Protein AF-A0A4S4MN38-F1 (afdb_monomer)

Solvent-accessible surface area (backbone atoms only — not comparable to full-atom values): 21680 Å² total; per-residue (Å²): 134,83,82,70,74,83,59,83,63,55,52,30,62,75,68,75,47,59,69,64,59,58,50,51,52,49,51,52,52,49,52,52,52,51,50,52,51,52,55,52,48,49,57,48,50,53,54,51,50,56,62,44,36,77,74,68,61,90,63,86,53,64,62,60,50,51,54,50,49,53,53,48,51,54,53,49,52,55,52,48,53,56,52,48,53,50,48,49,58,47,39,54,68,57,73,64,37,76,71,96,63,95,67,88,81,69,52,83,79,52,74,77,63,74,82,84,66,58,72,66,58,56,53,51,50,52,50,48,53,52,50,51,51,52,50,50,52,52,51,53,52,49,52,52,52,49,55,50,51,52,52,53,50,52,52,53,49,52,53,53,49,54,52,48,52,55,52,52,68,74,57,58,90,50,60,65,58,62,67,45,44,62,61,53,49,50,53,50,49,53,56,59,71,68,47,76,83,75,81,70,76,81,75,72,84,76,68,98,81,64,62,64,49,80,78,37,74,68,32,36,50,51,50,51,49,52,50,51,52,47,49,56,59,48,58,75,76,56,90,64,63,63,63,53,50,49,53,53,49,51,58,54,62,77,62,39,71,65,56,57,45,52,56,48,51,54,50,49,53,56,49,49,62,56,49,63,71,77,55,90,81,75,83,89,86,82,89,87,87,81,88,82,88,80,91,80,90,80,88,80,82,85,88,82,84,82,91,85,88,83,84,84,90,85,87,82,85,85,80,90,80,86,83,83,87,77,85,84,80,88,86,85,90,80,87,82,86,84,85,90,133

Mean predicted aligned error: 21.72 Å

Organism: NCBI:txid2447956

Sequence (341 aa):
MSLGTPAPVLVPEFLGFVPQFLLDDIVNTANDEVRQAVDAMEGFLRRWVVTRSQKVGDWDSNQDVEQGLVAFQTLLYHHLDIAFDFLEAWSMRNIFSLGRNDLPIVAPHHRRLVLDHPPEDESNLLAEIEELRRKIHAQRKLQRLYSLAVRASAAQRAHSQSRLQKLSALRPPDLPALSALPAALTAMHDAVSALPPHDHPQIAPPDPGKRPWETSKTGYLNWARDQLVASAREGEVGASSAAVGALVAGAYDVASVLDVRKALESQTTTQQSRNQRDDDEMDDTELNVFHVGHAFVATLAPPTGPLNSGFAGILVILEISKVPIRRRQAVGAASAKEKIM

Structure (mmCIF, N/CA/C/O backbone):
data_AF-A0A4S4MN38-F1
#
_entry.id   AF-A0A4S4MN38-F1
#
loop_
_atom_site.group_PDB
_atom_site.id
_atom_site.type_symbol
_atom_site.label_atom_id
_atom_site.label_alt_id
_atom_site.label_comp_id
_atom_site.label_asym_id
_atom_site.label_entity_id
_atom_site.label_seq_id
_atom_site.pdbx_PDB_ins_code
_atom_site.Cartn_x
_atom_site.Cartn_y
_atom_site.Cartn_z
_atom_site.occupancy
_atom_site.B_iso_or_equiv
_atom_site.auth_seq_id
_atom_site.auth_comp_id
_atom_site.auth_asym_id
_atom_site.auth_atom_id
_atom_site.pdbx_PDB_model_num
ATOM 1 N N . MET A 1 1 ? -23.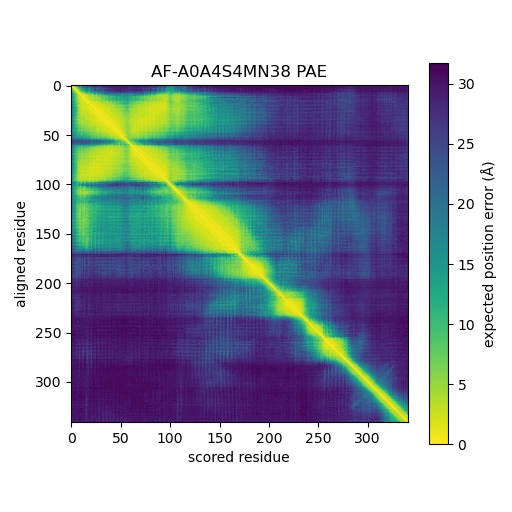004 -23.273 -28.380 1.00 37.47 1 MET A N 1
ATOM 2 C CA . MET A 1 1 ? -22.131 -22.681 -27.347 1.00 37.47 1 MET A CA 1
ATOM 3 C C . MET A 1 1 ? -21.019 -21.941 -28.068 1.00 37.47 1 MET A C 1
ATOM 5 O O . MET A 1 1 ? -20.069 -22.577 -28.502 1.00 37.47 1 MET A O 1
ATOM 9 N N . SER A 1 2 ? -21.191 -20.642 -2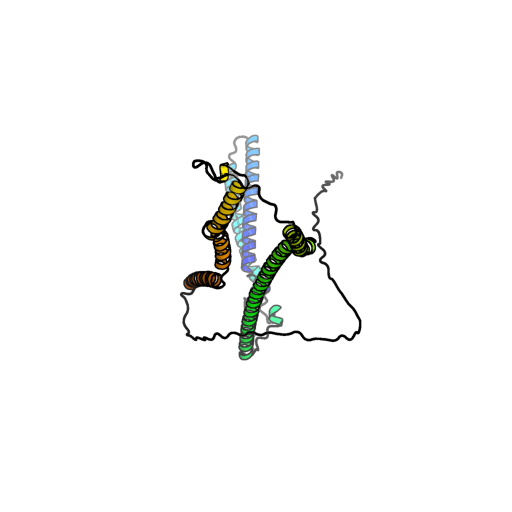8.332 1.00 33.16 2 SER A N 1
ATOM 10 C CA . SER A 1 2 ? -20.109 -19.839 -28.906 1.00 33.16 2 SER A CA 1
ATOM 11 C C . SER A 1 2 ? -19.084 -19.598 -27.805 1.00 33.16 2 SER A C 1
ATOM 13 O O . SER A 1 2 ? -19.380 -18.896 -26.838 1.00 33.16 2 SER A O 1
ATOM 15 N N . LEU A 1 3 ? -17.914 -20.219 -27.926 1.00 41.09 3 LEU A N 1
ATOM 16 C CA . LEU A 1 3 ? -16.748 -19.877 -27.123 1.00 41.09 3 LEU A CA 1
ATOM 17 C C . LEU A 1 3 ? -16.417 -18.418 -27.437 1.00 41.09 3 LEU A C 1
ATOM 19 O O . LEU A 1 3 ? -15.923 -18.092 -28.515 1.00 41.09 3 LEU A O 1
ATOM 23 N N . GLY A 1 4 ? -16.823 -17.532 -26.529 1.00 45.06 4 GLY A N 1
ATOM 24 C CA . GLY A 1 4 ? -16.453 -16.131 -26.577 1.00 45.06 4 GLY A CA 1
ATOM 25 C C . GLY A 1 4 ? -14.936 -16.045 -26.570 1.00 45.06 4 GLY A C 1
ATOM 26 O O . GLY A 1 4 ? -14.276 -16.713 -25.776 1.00 45.06 4 GLY A O 1
ATOM 27 N N . THR A 1 5 ? -14.393 -15.245 -27.481 1.00 46.28 5 THR A N 1
ATOM 28 C CA . THR A 1 5 ? -13.000 -14.795 -27.449 1.00 46.28 5 THR A CA 1
ATOM 29 C C . THR A 1 5 ? -12.581 -14.516 -26.002 1.00 46.28 5 THR A C 1
ATOM 31 O O . THR A 1 5 ? -13.302 -13.759 -25.342 1.00 46.28 5 THR A O 1
ATOM 34 N N . PRO A 1 6 ? -11.474 -15.093 -25.488 1.00 50.41 6 PRO A N 1
ATOM 35 C CA . PRO A 1 6 ? -11.034 -14.806 -24.129 1.00 50.41 6 PRO A CA 1
ATOM 36 C C . PRO A 1 6 ? -10.857 -13.296 -24.003 1.00 50.41 6 PRO A C 1
ATOM 38 O O . PRO A 1 6 ? -10.135 -12.672 -24.785 1.00 50.41 6 PRO A O 1
ATOM 41 N N . ALA A 1 7 ? -11.608 -12.698 -23.080 1.00 56.38 7 ALA A N 1
ATOM 42 C CA . ALA A 1 7 ? -11.608 -11.261 -22.904 1.00 56.38 7 ALA A CA 1
ATOM 43 C C . ALA A 1 7 ? -10.191 -10.805 -22.505 1.00 56.38 7 ALA A C 1
ATOM 45 O O . ALA A 1 7 ? -9.548 -11.479 -21.693 1.00 56.38 7 ALA A O 1
ATOM 46 N N . PRO A 1 8 ? -9.716 -9.641 -22.988 1.00 62.09 8 PRO A N 1
ATOM 47 C CA . PRO A 1 8 ? -8.425 -9.058 -22.592 1.00 62.09 8 PRO A CA 1
ATOM 48 C C . PRO A 1 8 ? -8.304 -8.795 -21.076 1.00 62.09 8 PRO A C 1
ATOM 50 O O . PRO A 1 8 ? -7.245 -8.413 -20.598 1.00 62.09 8 PRO A O 1
ATOM 53 N N . VAL A 1 9 ? -9.382 -9.022 -20.321 1.00 68.88 9 VAL A N 1
ATOM 54 C CA . VAL A 1 9 ? -9.509 -8.861 -18.870 1.00 68.88 9 VAL A CA 1
ATOM 55 C C . VAL A 1 9 ? -8.861 -10.008 -18.081 1.00 68.88 9 VAL A C 1
ATOM 57 O O . VAL A 1 9 ? -8.437 -9.792 -16.950 1.00 68.88 9 VAL A O 1
ATOM 60 N N . LEU A 1 10 ? -8.703 -11.202 -18.671 1.00 77.00 10 LEU A N 1
ATOM 61 C CA . LEU A 1 10 ? -8.099 -12.341 -17.962 1.00 77.00 10 LEU A CA 1
ATOM 62 C C . LEU A 1 10 ? -6.615 -12.107 -17.654 1.00 77.00 10 LEU A C 1
ATOM 64 O O . LEU A 1 10 ? -6.126 -12.503 -16.604 1.00 77.00 10 LEU A O 1
ATOM 68 N N . VAL A 1 11 ? -5.883 -11.456 -18.558 1.00 81.44 11 VAL A N 1
ATOM 69 C CA . VAL A 1 11 ? -4.437 -11.247 -18.397 1.00 81.44 11 VAL A CA 1
ATOM 70 C C . VAL A 1 11 ? -4.124 -10.329 -17.207 1.00 81.44 11 VAL A C 1
ATOM 72 O O . VAL A 1 11 ? -3.341 -10.746 -16.351 1.00 81.44 11 VAL A O 1
ATOM 75 N N . PRO A 1 12 ? -4.752 -9.141 -17.075 1.00 84.75 12 PRO A N 1
ATOM 76 C CA . PRO A 1 12 ? -4.594 -8.312 -15.883 1.00 84.75 12 PRO A CA 1
ATOM 77 C C . PRO A 1 12 ? -5.038 -9.003 -14.597 1.00 84.75 12 PRO A C 1
ATOM 79 O O . PRO A 1 12 ? -4.431 -8.807 -13.551 1.00 84.75 12 PRO A O 1
ATOM 82 N N . GLU A 1 13 ? -6.075 -9.832 -14.666 1.00 85.06 13 GLU A N 1
ATOM 83 C CA . GLU A 1 13 ? -6.561 -10.591 -13.519 1.00 85.06 13 GLU A CA 1
ATOM 84 C C . GLU A 1 13 ? -5.555 -11.658 -13.052 1.00 85.06 13 GLU A C 1
ATOM 86 O O . GLU A 1 13 ? -5.328 -11.810 -11.854 1.00 85.06 13 GLU A O 1
ATOM 91 N N . PHE A 1 14 ? -4.906 -12.364 -13.980 1.00 82.31 14 PHE A N 1
ATOM 92 C CA . PHE A 1 14 ? -3.853 -13.331 -13.660 1.00 82.31 14 PHE A CA 1
ATOM 93 C C . PHE A 1 14 ? -2.600 -12.679 -13.079 1.00 82.31 14 PHE A C 1
ATOM 95 O O . PHE A 1 14 ? -1.977 -13.232 -12.173 1.00 82.31 14 PHE A O 1
ATOM 102 N N . LEU A 1 15 ? -2.207 -11.535 -13.633 1.00 85.25 15 LEU A N 1
ATOM 103 C CA . LEU A 1 15 ? -0.995 -10.828 -13.232 1.00 85.25 15 LEU A CA 1
ATOM 104 C C . LEU A 1 15 ? -1.216 -9.956 -11.990 1.00 85.25 15 LEU A C 1
ATOM 106 O O . LEU A 1 15 ? -0.262 -9.651 -11.281 1.00 85.25 15 LEU A O 1
ATOM 110 N N . GLY A 1 16 ? -2.461 -9.566 -11.711 1.00 88.12 16 GLY A N 1
ATOM 111 C CA . GLY A 1 16 ? -2.808 -8.595 -10.672 1.00 88.12 16 GLY A CA 1
ATOM 112 C C . GLY A 1 16 ? -2.472 -7.145 -11.045 1.00 88.12 16 GLY A C 1
ATOM 113 O O . GLY A 1 16 ? -2.664 -6.248 -10.228 1.00 88.12 16 GLY A O 1
ATOM 114 N N . PHE A 1 17 ? -1.976 -6.904 -12.260 1.00 89.69 17 PHE A N 1
ATOM 115 C CA . PHE A 1 17 ? -1.658 -5.586 -12.805 1.00 89.69 17 PHE A CA 1
ATOM 116 C C . PHE A 1 17 ? -1.849 -5.578 -14.327 1.00 89.69 17 PHE A C 1
ATOM 118 O O . PHE A 1 17 ? -1.825 -6.623 -14.978 1.00 89.69 17 PHE A O 1
ATOM 125 N N . VAL A 1 18 ? -2.030 -4.392 -14.909 1.00 91.00 18 VAL A N 1
ATOM 126 C CA . VAL A 1 18 ? -2.132 -4.229 -16.366 1.00 91.00 18 VAL A CA 1
ATOM 127 C C . VAL A 1 18 ? -0.725 -4.309 -16.976 1.00 91.00 18 VAL A C 1
ATOM 129 O O . VAL A 1 18 ? 0.121 -3.504 -16.592 1.00 91.00 18 VAL A O 1
ATOM 132 N N . PRO A 1 19 ? -0.454 -5.222 -17.931 1.00 90.62 19 PRO A N 1
ATOM 133 C CA . PRO A 1 19 ? 0.885 -5.410 -18.502 1.00 90.62 19 PRO A CA 1
ATOM 134 C C . PRO A 1 19 ? 1.514 -4.152 -19.100 1.00 90.62 19 PRO A C 1
ATOM 136 O O . PRO A 1 19 ? 2.731 -4.007 -19.065 1.00 90.62 19 PRO A O 1
ATOM 139 N N . GLN A 1 20 ? 0.688 -3.241 -19.615 1.00 91.19 20 GLN A N 1
ATOM 140 C CA . GLN A 1 20 ? 1.143 -1.974 -20.177 1.00 91.19 20 GLN A CA 1
ATOM 141 C C . GLN A 1 20 ? 1.916 -1.136 -19.149 1.00 91.19 20 GLN A C 1
ATOM 143 O O . GLN A 1 20 ? 2.975 -0.628 -19.479 1.00 91.19 20 GLN A O 1
ATOM 148 N N . PHE A 1 21 ? 1.488 -1.108 -17.881 1.00 93.56 21 PHE A N 1
ATOM 149 C CA . PHE A 1 21 ? 2.213 -0.374 -16.837 1.00 93.56 21 PHE A CA 1
ATOM 150 C C . PHE A 1 21 ? 3.609 -0.937 -16.574 1.00 93.56 21 PHE A C 1
ATOM 152 O O . PHE A 1 21 ? 4.538 -0.181 -16.330 1.00 93.56 21 PHE A O 1
ATOM 159 N N . LEU A 1 22 ? 3.781 -2.260 -16.663 1.00 94.38 22 LEU A N 1
ATOM 160 C CA . LEU A 1 22 ? 5.108 -2.861 -16.536 1.00 94.38 22 LEU A CA 1
ATOM 161 C C . LEU A 1 22 ? 6.019 -2.437 -17.695 1.00 94.38 22 LEU A C 1
ATOM 163 O O . LEU A 1 22 ? 7.207 -2.216 -17.485 1.00 94.38 22 LEU A O 1
ATOM 167 N N . LEU A 1 23 ? 5.476 -2.356 -18.911 1.00 94.31 23 LEU A N 1
ATOM 168 C CA . LEU A 1 23 ? 6.231 -1.924 -20.086 1.00 94.31 23 LEU A CA 1
ATOM 169 C C . LEU A 1 23 ? 6.588 -0.439 -19.984 1.00 94.31 23 LEU A C 1
ATOM 171 O O . LEU A 1 23 ? 7.754 -0.103 -20.175 1.00 94.31 23 LEU A O 1
ATOM 175 N N . ASP A 1 24 ? 5.646 0.407 -19.569 1.00 95.25 24 ASP A N 1
ATOM 176 C CA . ASP A 1 24 ? 5.882 1.829 -19.304 1.00 95.25 24 ASP A CA 1
ATOM 177 C C . ASP A 1 24 ? 6.985 2.023 -18.250 1.00 95.25 24 ASP A C 1
ATOM 179 O O . ASP A 1 24 ? 7.921 2.796 -18.456 1.00 95.25 24 ASP A O 1
ATOM 183 N N . ASP A 1 25 ? 6.932 1.283 -17.138 1.00 96.31 25 ASP A N 1
ATOM 184 C CA . ASP A 1 25 ? 7.941 1.344 -16.075 1.00 96.31 25 ASP A CA 1
ATOM 185 C C . ASP A 1 25 ? 9.333 0.913 -16.569 1.00 96.31 25 ASP A C 1
ATOM 187 O O . ASP A 1 25 ? 10.344 1.520 -16.196 1.00 96.31 25 ASP A O 1
ATOM 191 N N . ILE A 1 26 ? 9.405 -0.108 -17.432 1.00 94.75 26 ILE A N 1
ATOM 192 C CA . ILE A 1 26 ? 10.661 -0.544 -18.061 1.00 94.75 26 ILE A CA 1
ATOM 193 C C . ILE A 1 26 ? 11.212 0.553 -18.975 1.00 94.75 26 ILE A C 1
ATOM 195 O O . ILE A 1 26 ? 12.406 0.846 -18.904 1.00 94.75 26 ILE A O 1
ATOM 199 N N . VAL A 1 27 ? 10.368 1.169 -19.805 1.00 93.75 27 VAL A N 1
ATOM 200 C CA . VAL A 1 27 ? 10.772 2.254 -20.713 1.00 93.75 27 VAL A CA 1
ATOM 201 C C . VAL A 1 27 ? 11.264 3.463 -19.923 1.00 93.75 27 VAL A C 1
ATOM 203 O O . VAL A 1 27 ? 12.330 4.000 -20.224 1.00 93.75 27 VAL A O 1
ATOM 206 N N . ASN A 1 28 ? 10.551 3.849 -18.866 1.00 94.44 28 ASN A N 1
ATOM 207 C CA . ASN A 1 28 ? 10.949 4.948 -17.990 1.00 94.44 28 ASN A CA 1
ATOM 208 C C . ASN A 1 28 ? 12.303 4.673 -17.326 1.00 94.44 28 ASN A C 1
ATOM 210 O O . ASN A 1 28 ? 13.217 5.488 -17.431 1.00 94.44 28 ASN A O 1
ATOM 214 N N . THR A 1 29 ? 12.468 3.486 -16.733 1.00 96.50 29 THR A N 1
ATOM 215 C CA . THR A 1 29 ? 13.731 3.091 -16.091 1.00 96.50 29 THR A CA 1
ATOM 216 C C . THR A 1 29 ? 14.882 3.071 -17.098 1.00 96.50 29 THR A C 1
ATOM 218 O O . THR A 1 29 ? 15.971 3.561 -16.813 1.00 96.50 29 THR A O 1
ATOM 221 N N . ALA A 1 30 ? 14.660 2.536 -18.299 1.00 94.12 30 ALA A N 1
ATOM 222 C CA . ALA A 1 30 ? 15.692 2.493 -19.326 1.00 94.12 30 ALA A CA 1
ATOM 223 C C . ALA A 1 30 ? 16.085 3.890 -19.825 1.00 94.12 30 ALA A C 1
ATOM 225 O O . ALA A 1 30 ? 17.269 4.145 -20.044 1.00 94.12 30 ALA A O 1
ATOM 226 N N . ASN A 1 31 ? 15.122 4.800 -19.979 1.00 92.75 31 ASN A N 1
ATOM 227 C CA . A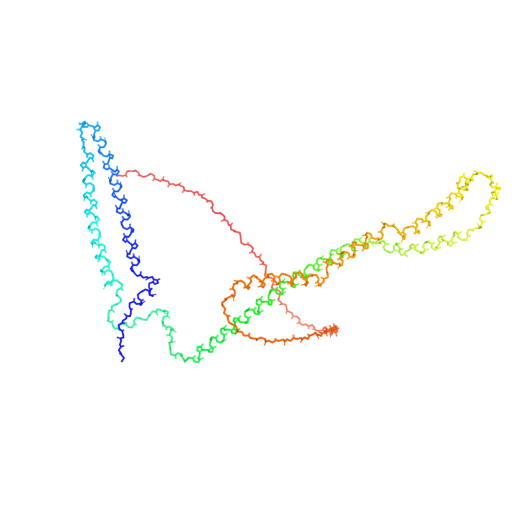SN A 1 31 ? 15.392 6.185 -20.359 1.00 92.75 31 ASN A CA 1
ATOM 228 C C . ASN A 1 31 ? 16.197 6.925 -19.285 1.00 92.75 31 ASN A C 1
ATOM 230 O O . ASN A 1 31 ? 17.134 7.655 -19.624 1.00 92.75 31 ASN A O 1
ATOM 234 N N . ASP A 1 32 ? 15.889 6.697 -18.008 1.00 95.75 32 ASP A N 1
ATOM 235 C CA . ASP A 1 32 ? 16.642 7.266 -16.888 1.00 95.75 32 ASP A CA 1
ATOM 236 C C . ASP A 1 32 ? 18.091 6.751 -16.860 1.00 95.75 32 ASP A C 1
ATOM 238 O O . ASP A 1 32 ? 19.033 7.543 -16.762 1.00 95.75 32 ASP A O 1
ATOM 242 N N . GLU A 1 33 ? 18.293 5.443 -17.037 1.00 95.94 33 GLU A N 1
ATOM 243 C CA . GLU A 1 33 ? 19.627 4.829 -17.095 1.00 95.94 33 GLU A CA 1
ATOM 244 C C . GLU A 1 33 ? 20.438 5.312 -18.306 1.00 95.94 33 GLU A C 1
ATOM 246 O O . GLU A 1 33 ? 21.630 5.609 -18.202 1.00 95.94 33 GLU A O 1
ATOM 251 N N . VAL A 1 34 ? 19.799 5.448 -19.471 1.00 94.38 34 VAL A N 1
ATOM 252 C CA . VAL A 1 34 ? 20.442 5.985 -20.678 1.00 94.38 34 VAL A CA 1
ATOM 253 C C . VAL A 1 34 ? 20.860 7.432 -20.464 1.00 94.38 34 VAL A C 1
ATOM 255 O O . VAL A 1 34 ? 21.985 7.800 -20.810 1.00 94.38 34 VAL A O 1
ATOM 258 N N . ARG A 1 35 ? 19.995 8.249 -19.857 1.00 93.62 35 ARG A N 1
ATOM 259 C CA . ARG A 1 35 ? 20.326 9.628 -19.505 1.00 93.62 35 ARG A CA 1
ATOM 260 C C . ARG A 1 35 ? 21.527 9.674 -18.564 1.00 93.62 35 ARG A C 1
ATOM 262 O O . ARG A 1 35 ? 22.484 10.391 -18.841 1.00 93.62 35 ARG A O 1
ATOM 269 N N . GLN A 1 36 ? 21.528 8.849 -17.519 1.00 96.25 36 GLN A N 1
ATOM 270 C CA . GLN A 1 36 ? 22.644 8.761 -16.581 1.00 96.25 36 GLN A CA 1
ATOM 271 C C . GLN A 1 36 ? 23.950 8.321 -17.264 1.00 96.25 36 GLN A C 1
ATOM 273 O O . GLN A 1 36 ? 25.022 8.847 -16.953 1.00 96.25 36 GLN A O 1
ATOM 278 N N . ALA A 1 37 ? 23.883 7.383 -18.211 1.00 95.19 37 ALA A N 1
ATOM 279 C CA . ALA A 1 37 ? 25.041 6.941 -18.981 1.00 95.19 37 ALA A CA 1
ATOM 280 C C . ALA A 1 37 ? 25.594 8.054 -19.888 1.00 95.19 37 ALA A C 1
ATOM 282 O O . ALA A 1 37 ? 26.814 8.230 -19.962 1.00 95.19 37 ALA A O 1
ATOM 283 N N . VAL A 1 38 ? 24.721 8.828 -20.544 1.00 94.44 38 VAL A N 1
ATOM 284 C CA . VAL A 1 38 ? 25.112 9.986 -21.366 1.00 94.44 38 VAL A CA 1
ATOM 285 C C . VAL A 1 38 ? 25.728 11.087 -20.497 1.00 94.44 38 VAL A C 1
ATOM 287 O O . VAL A 1 38 ? 26.797 11.585 -20.842 1.00 94.44 38 VAL A O 1
ATOM 290 N N . ASP A 1 39 ? 25.150 11.392 -19.334 1.00 94.25 39 ASP A N 1
ATOM 291 C CA . ASP A 1 39 ? 25.693 12.376 -18.385 1.00 94.25 39 ASP A CA 1
ATOM 292 C C . ASP A 1 39 ? 27.076 11.940 -17.849 1.00 94.25 39 ASP A C 1
ATOM 294 O O . ASP A 1 39 ? 28.018 12.733 -17.732 1.00 94.25 39 ASP A O 1
ATOM 298 N N . ALA A 1 40 ? 27.248 10.645 -17.558 1.00 95.62 40 ALA A N 1
ATOM 299 C CA . ALA A 1 40 ? 28.535 10.086 -17.148 1.00 95.62 40 ALA A CA 1
ATOM 300 C C . ALA A 1 40 ? 29.582 10.157 -18.275 1.00 95.62 40 ALA A C 1
ATOM 302 O O . ALA A 1 40 ? 30.752 10.476 -18.013 1.00 95.62 40 ALA A O 1
ATOM 303 N N . MET A 1 41 ? 29.165 9.891 -19.518 1.00 93.75 41 MET A N 1
ATOM 304 C CA . MET A 1 41 ? 29.993 10.029 -20.718 1.00 93.75 41 MET A CA 1
ATOM 305 C C . MET A 1 41 ? 30.412 11.486 -20.929 1.00 93.75 41 MET A C 1
ATOM 307 O O . MET A 1 41 ? 31.593 11.749 -21.150 1.00 93.75 41 MET A O 1
ATOM 311 N N . GLU A 1 42 ? 29.490 12.439 -20.780 1.00 93.75 42 GLU A N 1
ATOM 312 C CA . GLU A 1 42 ? 29.777 13.873 -20.836 1.00 93.75 42 GLU A CA 1
ATOM 313 C C . GLU A 1 42 ? 30.845 14.252 -19.807 1.00 93.75 42 GLU A C 1
ATOM 315 O O . GLU A 1 42 ? 31.877 14.838 -20.146 1.00 93.75 42 GLU A O 1
ATOM 320 N N . GLY A 1 43 ? 30.652 13.849 -18.548 1.00 92.50 43 GLY A N 1
ATOM 321 C CA . GLY A 1 43 ? 31.616 14.104 -17.483 1.00 92.50 43 GLY A CA 1
ATOM 322 C C . GLY A 1 43 ? 32.995 13.501 -17.774 1.00 92.50 43 GLY A C 1
ATOM 323 O O . GLY A 1 43 ? 34.021 14.109 -17.454 1.00 92.50 43 GLY A O 1
ATOM 324 N N . PHE A 1 44 ? 33.049 12.316 -18.389 1.00 93.56 44 PHE A N 1
ATOM 325 C CA . PHE A 1 44 ? 34.302 11.690 -18.814 1.00 93.56 44 PHE A CA 1
ATOM 326 C C . PHE A 1 44 ? 34.980 12.461 -19.953 1.00 93.56 44 PHE A C 1
ATOM 328 O O . PHE A 1 44 ? 36.168 12.778 -19.843 1.00 93.56 44 PHE A O 1
ATOM 335 N N . LEU A 1 45 ? 34.236 12.810 -21.004 1.00 90.62 45 LEU A N 1
ATOM 336 C CA . LEU A 1 45 ? 34.751 13.534 -22.164 1.00 90.62 45 LEU A CA 1
ATOM 337 C C . LEU A 1 45 ? 35.239 14.934 -21.783 1.00 90.62 45 LEU A C 1
ATOM 339 O O . LEU A 1 45 ? 36.340 15.314 -22.175 1.00 90.62 45 LEU A O 1
ATOM 343 N N . ARG A 1 46 ? 34.515 15.663 -20.925 1.00 88.56 46 ARG A N 1
ATOM 344 C CA . ARG A 1 46 ? 34.958 16.971 -20.409 1.00 88.56 46 ARG A CA 1
ATOM 345 C C . ARG A 1 46 ? 36.288 16.874 -19.662 1.00 88.56 46 ARG A C 1
ATOM 347 O O . ARG A 1 46 ? 37.208 17.647 -19.931 1.00 88.56 46 ARG A O 1
ATOM 354 N N . ARG A 1 47 ? 36.444 15.890 -18.764 1.00 89.69 47 ARG A N 1
ATOM 355 C CA . ARG A 1 47 ? 37.724 15.650 -18.062 1.00 89.69 47 ARG A CA 1
ATOM 356 C C . ARG A 1 47 ? 38.854 15.320 -19.038 1.00 89.69 47 ARG A C 1
ATOM 358 O O . ARG A 1 47 ? 39.986 15.777 -18.854 1.00 89.69 47 ARG A O 1
ATOM 365 N N . TRP A 1 48 ? 38.552 14.537 -20.070 1.00 87.75 48 TRP A N 1
ATOM 366 C CA . TRP A 1 48 ? 39.511 14.159 -21.102 1.00 87.75 48 TRP A CA 1
ATOM 367 C C . TRP A 1 48 ? 39.968 15.364 -21.939 1.00 87.75 48 TRP A C 1
ATOM 369 O O . TRP A 1 48 ? 41.175 15.553 -22.110 1.00 87.75 48 TRP A O 1
ATOM 379 N N . VAL A 1 49 ? 39.037 16.222 -22.375 1.00 87.25 49 VAL A N 1
ATOM 380 C CA . VAL A 1 49 ? 39.328 17.461 -23.118 1.00 87.25 49 VAL A CA 1
ATOM 381 C C . VAL A 1 49 ? 40.198 18.408 -22.289 1.00 87.25 49 VAL A C 1
ATOM 383 O O . VAL A 1 49 ? 41.236 18.846 -22.779 1.00 87.25 49 VAL A O 1
ATOM 386 N N . VAL A 1 50 ? 39.855 18.655 -21.016 1.00 84.88 50 VAL A N 1
ATOM 387 C CA . VAL A 1 50 ? 40.643 19.523 -20.111 1.00 84.88 50 VAL A CA 1
ATOM 388 C C . VAL A 1 50 ? 42.071 19.003 -19.918 1.00 84.88 50 VAL A C 1
ATOM 390 O O . VAL A 1 50 ? 43.035 19.764 -19.962 1.00 84.88 50 VAL A O 1
ATOM 393 N N . THR A 1 51 ? 42.236 17.691 -19.740 1.00 85.75 51 THR A N 1
ATOM 394 C CA . THR A 1 51 ? 43.568 17.077 -19.585 1.00 85.75 51 THR A CA 1
ATOM 395 C C . THR A 1 51 ? 44.416 17.232 -20.852 1.00 85.75 51 THR A C 1
ATOM 397 O O . THR A 1 51 ? 45.645 17.314 -20.788 1.00 85.75 51 THR A O 1
ATOM 400 N N . ARG A 1 52 ? 43.775 17.245 -22.025 1.00 81.56 52 ARG A N 1
ATOM 401 C CA . ARG A 1 52 ? 44.446 17.341 -23.322 1.00 81.56 52 ARG A CA 1
ATOM 402 C C . ARG A 1 52 ? 44.764 18.782 -23.711 1.00 81.56 52 ARG A C 1
ATOM 404 O O . ARG A 1 52 ? 45.860 19.022 -24.216 1.00 81.56 52 ARG A O 1
ATOM 411 N N . SER A 1 53 ? 43.876 19.732 -23.426 1.00 80.25 53 SER A N 1
ATOM 412 C CA . SER A 1 53 ? 44.112 21.159 -23.679 1.00 80.25 53 SER A CA 1
ATOM 413 C C . SER A 1 53 ? 45.306 21.689 -22.877 1.00 80.25 53 SER A C 1
ATOM 415 O O . SER A 1 53 ? 46.131 22.416 -23.426 1.00 80.25 53 SER A O 1
ATOM 417 N N . GLN A 1 54 ? 45.491 21.216 -21.637 1.00 78.00 54 GLN A N 1
ATOM 418 C CA . GLN A 1 54 ? 46.674 21.507 -20.812 1.00 78.00 54 GLN A CA 1
ATOM 419 C C . GLN A 1 54 ? 47.998 21.016 -21.423 1.00 78.00 54 GLN A C 1
ATOM 421 O O . GLN A 1 54 ? 49.051 21.571 -21.122 1.00 78.00 54 GLN A O 1
ATOM 426 N N . LYS A 1 55 ? 47.966 19.961 -22.249 1.00 79.31 55 LYS A N 1
ATOM 427 C CA . LYS A 1 55 ? 49.168 19.348 -22.838 1.00 79.31 55 LYS A CA 1
ATOM 428 C C . LYS A 1 55 ? 49.509 19.875 -24.227 1.00 79.31 55 LYS A C 1
ATOM 430 O O . LYS A 1 55 ? 50.679 19.848 -24.591 1.00 79.31 55 LYS A O 1
ATOM 435 N N . VAL A 1 56 ? 48.507 20.266 -25.015 1.00 71.38 56 VAL A N 1
ATOM 436 C CA . VAL A 1 56 ? 48.682 20.520 -26.456 1.00 71.38 56 VAL A CA 1
ATOM 437 C C . VAL A 1 56 ? 48.613 22.008 -26.815 1.00 71.38 56 VAL A C 1
ATOM 439 O O . VAL A 1 56 ? 49.181 22.376 -27.833 1.00 71.38 56 VAL A O 1
ATOM 442 N N . GLY A 1 57 ? 48.060 22.870 -25.953 1.00 60.22 57 GLY A N 1
ATOM 443 C CA . GLY A 1 57 ? 47.983 24.313 -26.199 1.00 60.22 57 GLY A CA 1
ATOM 444 C C . GLY A 1 57 ? 46.976 24.666 -27.299 1.00 60.22 57 GLY A C 1
ATOM 445 O O . GLY A 1 57 ? 47.128 24.261 -28.443 1.00 60.22 57 GLY A O 1
ATOM 446 N N . ASP A 1 58 ? 45.948 25.426 -26.920 1.00 59.81 58 ASP A N 1
ATOM 447 C CA . ASP A 1 58 ? 44.973 26.077 -27.809 1.00 59.81 58 ASP A CA 1
ATOM 448 C C . ASP A 1 58 ? 44.227 25.154 -28.797 1.00 59.81 58 ASP A C 1
ATOM 450 O O . ASP A 1 58 ? 44.319 25.280 -30.015 1.00 59.81 58 ASP A O 1
ATOM 454 N N . TRP A 1 59 ? 43.460 24.199 -28.258 1.00 64.69 59 TRP A N 1
ATOM 455 C CA . TRP A 1 59 ? 42.466 23.455 -29.036 1.00 64.69 59 TRP A CA 1
ATOM 456 C C . TRP A 1 59 ? 41.071 23.708 -28.460 1.00 64.69 59 TRP A C 1
ATOM 458 O O . TRP A 1 59 ? 40.763 23.232 -27.364 1.00 64.69 59 TRP A O 1
ATOM 468 N N . ASP A 1 60 ? 40.227 24.432 -29.200 1.00 67.50 60 ASP A N 1
ATOM 469 C CA . ASP A 1 60 ? 38.818 24.683 -28.859 1.00 67.50 60 ASP A CA 1
ATOM 470 C C . ASP A 1 60 ? 37.931 23.471 -29.204 1.00 67.50 60 ASP A C 1
ATOM 472 O O . ASP A 1 60 ? 37.015 23.515 -30.016 1.00 67.50 60 ASP A O 1
ATOM 476 N N . SER A 1 61 ? 38.270 22.317 -28.625 1.00 74.44 61 SER A N 1
ATOM 477 C CA . SER A 1 61 ? 37.602 21.035 -28.894 1.00 74.44 61 SER A CA 1
ATOM 478 C C . SER A 1 61 ? 36.327 20.825 -28.086 1.00 74.44 61 SER A C 1
ATOM 480 O O . SER A 1 61 ? 35.630 19.828 -28.263 1.00 74.44 61 SER A O 1
ATOM 482 N N . ASN A 1 62 ? 36.035 21.724 -27.146 1.00 82.00 62 ASN A N 1
ATOM 483 C CA . ASN A 1 62 ? 34.900 21.549 -26.251 1.00 82.00 62 ASN A CA 1
ATOM 484 C C . ASN A 1 62 ? 33.578 21.672 -27.023 1.00 82.00 62 ASN A C 1
ATOM 486 O O . ASN A 1 62 ? 32.671 20.876 -26.798 1.00 82.00 62 ASN A O 1
ATOM 490 N N . GLN A 1 63 ? 33.510 22.590 -27.993 1.00 84.81 63 GLN A N 1
ATOM 491 C CA . GLN A 1 63 ? 32.336 22.767 -28.846 1.00 84.81 63 GLN A CA 1
ATOM 492 C C . GLN A 1 63 ? 32.083 21.549 -29.751 1.00 84.81 63 GLN A C 1
ATOM 494 O O . GLN A 1 63 ? 30.947 21.089 -29.849 1.00 84.81 63 GLN A O 1
ATOM 499 N N . ASP A 1 64 ? 33.132 20.979 -30.352 1.00 86.88 64 ASP A N 1
ATOM 500 C CA . ASP A 1 64 ? 33.016 19.780 -31.195 1.00 86.88 64 ASP A CA 1
ATOM 501 C C . ASP A 1 64 ? 32.538 18.561 -30.392 1.00 86.88 64 ASP A C 1
ATOM 503 O O . ASP A 1 64 ? 31.732 17.759 -30.871 1.00 86.88 64 ASP A O 1
ATOM 507 N N . VAL A 1 65 ? 33.017 18.422 -29.149 1.00 88.50 65 VAL A N 1
ATOM 508 C CA . VAL A 1 65 ? 32.603 17.345 -28.240 1.00 88.50 65 VAL A CA 1
ATOM 509 C C . VAL A 1 65 ? 31.154 17.521 -27.799 1.00 88.50 65 VAL A C 1
ATOM 511 O O . VAL A 1 65 ? 30.411 16.543 -27.797 1.00 88.50 65 VAL A O 1
ATOM 514 N N . GLU A 1 66 ? 30.727 18.741 -27.473 1.00 89.44 66 GLU A N 1
ATOM 515 C CA . GLU A 1 66 ? 29.328 19.031 -27.139 1.00 89.44 66 GLU A CA 1
ATOM 516 C C . GLU A 1 66 ? 28.403 18.764 -28.333 1.00 89.44 66 GLU A C 1
ATOM 518 O O . GLU A 1 66 ? 27.387 18.086 -28.184 1.00 89.44 66 GLU A O 1
ATOM 523 N N . GLN A 1 67 ? 28.781 19.199 -29.539 1.00 91.31 67 GLN A N 1
ATOM 524 C CA . GLN A 1 67 ? 28.005 18.939 -30.752 1.00 91.31 67 GLN A CA 1
ATOM 525 C C . GLN A 1 67 ? 27.922 17.438 -31.070 1.00 91.31 67 GLN A C 1
ATOM 527 O O . GLN A 1 67 ? 26.845 16.930 -31.393 1.00 91.31 67 GLN A O 1
ATOM 532 N N . GLY A 1 68 ? 29.040 16.716 -30.952 1.00 92.19 68 GLY A N 1
ATOM 533 C CA . GLY A 1 68 ? 29.085 15.268 -31.141 1.00 92.19 68 GLY A CA 1
ATOM 534 C C . GLY A 1 68 ? 28.248 14.515 -30.107 1.00 92.19 68 GLY A C 1
ATOM 535 O O . GLY A 1 68 ? 27.542 13.570 -30.460 1.00 92.19 68 GLY A O 1
ATOM 536 N N . LEU A 1 69 ? 28.269 14.960 -28.848 1.00 93.69 69 LEU A N 1
ATOM 537 C CA . LEU A 1 69 ? 27.472 14.382 -27.769 1.00 93.69 69 LEU A CA 1
ATOM 538 C C . LEU A 1 69 ? 25.972 14.593 -28.000 1.00 93.69 69 LEU A C 1
ATOM 540 O O . LEU A 1 69 ? 25.206 13.644 -27.863 1.00 93.69 69 LEU A O 1
ATOM 544 N N . VAL A 1 70 ? 25.555 15.793 -28.409 1.00 93.88 70 VAL A N 1
ATOM 545 C CA . VAL A 1 70 ? 24.146 16.086 -28.728 1.00 93.88 70 VAL A CA 1
ATOM 546 C C . VAL A 1 70 ? 23.666 15.253 -29.922 1.00 93.88 70 VAL A C 1
ATOM 548 O O . VAL A 1 70 ? 22.563 14.699 -29.892 1.00 93.88 70 VAL A O 1
ATOM 551 N N . ALA A 1 71 ? 24.496 15.106 -30.960 1.00 95.62 71 ALA A N 1
ATOM 552 C CA . ALA A 1 71 ? 24.183 14.251 -32.105 1.00 95.62 71 ALA A CA 1
ATOM 553 C C . ALA A 1 71 ? 24.057 12.772 -31.694 1.00 95.62 71 ALA A C 1
ATOM 555 O O . ALA A 1 71 ? 23.100 12.103 -32.087 1.00 95.62 71 ALA A O 1
ATOM 556 N N . PHE A 1 72 ? 24.981 12.278 -30.863 1.00 94.94 72 PHE A N 1
ATOM 557 C CA . PHE A 1 72 ? 24.937 10.921 -30.317 1.00 94.94 72 PHE A CA 1
ATOM 558 C C . PHE A 1 72 ? 23.692 10.690 -29.457 1.00 94.94 72 PHE A C 1
ATOM 560 O O . PHE A 1 72 ? 23.004 9.692 -29.641 1.00 94.94 72 PHE A O 1
ATOM 567 N N . GLN A 1 73 ? 23.373 11.623 -28.563 1.00 94.69 73 GLN A N 1
ATOM 568 C CA . GLN A 1 73 ? 22.204 11.556 -27.695 1.00 94.69 73 GLN A CA 1
ATOM 569 C C . GLN A 1 73 ? 20.907 11.493 -28.510 1.00 94.69 73 GLN A C 1
ATOM 571 O O . GLN A 1 73 ? 20.054 10.650 -28.246 1.00 94.69 73 GLN A O 1
ATOM 576 N N . THR A 1 74 ? 20.780 12.334 -29.539 1.00 94.94 74 THR A N 1
ATOM 577 C CA . THR A 1 74 ? 19.607 12.339 -30.428 1.00 94.94 74 THR A CA 1
ATOM 578 C C . THR A 1 74 ? 19.465 11.010 -31.169 1.00 94.94 74 THR A C 1
ATOM 580 O O . THR A 1 74 ? 18.375 10.442 -31.222 1.00 94.94 74 THR A O 1
ATOM 583 N N . LEU A 1 75 ? 20.570 10.487 -31.711 1.00 96.44 75 LEU A N 1
ATOM 584 C CA . LEU A 1 75 ? 20.589 9.200 -32.407 1.00 96.44 75 LEU A CA 1
ATOM 585 C C . LEU A 1 75 ? 20.224 8.043 -31.467 1.00 96.44 75 LEU A C 1
ATOM 587 O O . LEU A 1 75 ? 19.452 7.160 -31.836 1.00 96.44 75 LEU A O 1
ATOM 591 N N . LEU A 1 76 ? 20.775 8.056 -30.253 1.00 95.00 76 LEU A N 1
ATOM 592 C CA . LEU A 1 76 ? 20.538 7.033 -29.246 1.00 95.00 76 LEU A CA 1
ATOM 593 C C . LEU A 1 76 ? 19.072 7.022 -28.810 1.00 95.00 76 LEU A C 1
ATOM 595 O O . LEU A 1 76 ? 18.454 5.961 -28.841 1.00 95.00 76 LEU A O 1
ATOM 599 N N . TYR A 1 77 ? 18.497 8.182 -28.477 1.00 92.81 77 TYR A N 1
ATOM 600 C CA . TYR A 1 77 ? 17.084 8.267 -28.104 1.00 92.81 77 TYR A CA 1
ATOM 601 C C . TYR A 1 77 ? 16.163 7.818 -29.235 1.00 92.81 77 TYR A C 1
ATOM 603 O O . TYR A 1 77 ? 15.229 7.069 -28.980 1.00 92.81 77 TYR A O 1
ATOM 611 N N . HIS A 1 78 ? 16.457 8.188 -30.483 1.00 95.06 78 HIS A N 1
ATOM 612 C CA . HIS A 1 78 ? 15.655 7.746 -31.622 1.00 95.06 78 HIS A CA 1
ATOM 613 C C . HIS A 1 78 ? 15.650 6.218 -31.786 1.00 95.06 78 HIS A C 1
ATOM 615 O O . HIS A 1 78 ? 14.606 5.620 -32.039 1.00 95.06 78 HIS A O 1
ATOM 621 N N . HIS A 1 79 ? 16.806 5.565 -31.633 1.00 95.19 79 HIS A N 1
ATOM 622 C CA . HIS A 1 79 ? 16.880 4.108 -31.737 1.00 95.19 79 HIS A CA 1
ATOM 623 C C . HIS A 1 79 ? 16.269 3.385 -30.539 1.00 95.19 79 HIS A C 1
ATOM 625 O O . HIS A 1 79 ? 15.700 2.310 -30.719 1.00 95.19 79 HIS A O 1
ATOM 631 N N . LEU A 1 80 ? 16.394 3.951 -29.339 1.00 94.81 80 LEU A N 1
ATOM 632 C CA . LEU A 1 80 ? 15.780 3.393 -28.139 1.00 94.81 80 LEU A CA 1
ATOM 633 C C . LEU A 1 80 ? 14.258 3.450 -28.210 1.00 94.81 80 LEU A C 1
ATOM 635 O O . LEU A 1 80 ? 13.630 2.439 -27.931 1.00 94.81 80 LEU A O 1
ATOM 639 N N . ASP A 1 81 ? 13.693 4.573 -28.648 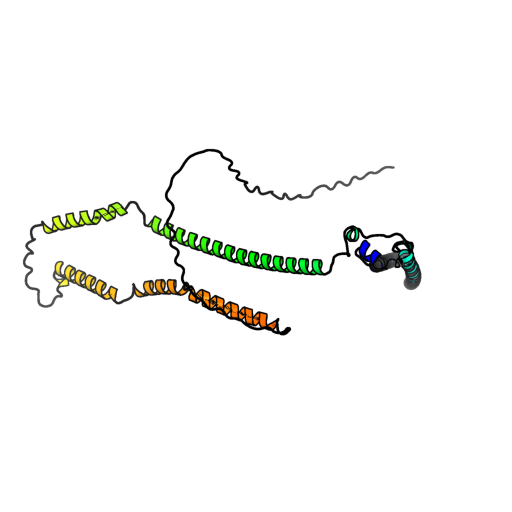1.00 94.06 81 ASP A N 1
ATOM 640 C CA . ASP A 1 81 ? 12.250 4.755 -28.844 1.00 94.06 81 ASP A CA 1
ATOM 641 C C . ASP A 1 81 ? 11.680 3.663 -29.764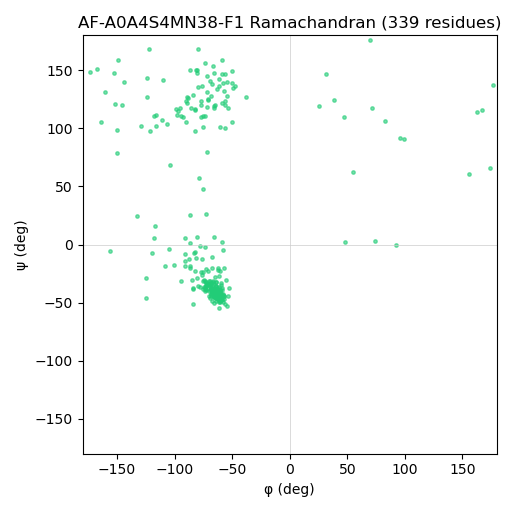 1.00 94.06 81 ASP A C 1
ATOM 643 O O . ASP A 1 81 ? 10.839 2.865 -29.361 1.00 94.06 81 ASP A O 1
ATOM 647 N N . ILE A 1 82 ? 12.287 3.488 -30.945 1.00 95.81 82 ILE A N 1
ATOM 648 C CA . ILE A 1 82 ? 11.894 2.441 -31.900 1.00 95.81 82 ILE A CA 1
ATOM 649 C C . ILE A 1 82 ? 12.044 1.033 -31.302 1.00 95.81 82 ILE A C 1
ATOM 651 O O . ILE A 1 82 ? 11.203 0.157 -31.520 1.00 95.81 82 ILE A O 1
ATOM 655 N N . ALA A 1 83 ? 13.143 0.767 -30.592 1.00 95.50 83 ALA A N 1
ATOM 656 C CA . ALA A 1 83 ? 13.381 -0.548 -30.004 1.00 95.50 83 ALA A CA 1
ATOM 657 C C . ALA A 1 83 ? 12.365 -0.869 -28.899 1.00 95.50 83 ALA A C 1
ATOM 659 O O . ALA A 1 83 ? 11.911 -2.014 -28.806 1.00 95.50 83 ALA A O 1
ATOM 660 N N . PHE A 1 84 ? 11.995 0.125 -28.092 1.00 95.62 84 PHE A N 1
ATOM 661 C CA . PHE A 1 84 ? 11.003 -0.024 -27.039 1.00 95.62 84 PHE A CA 1
ATOM 662 C C . PHE A 1 84 ? 9.578 -0.128 -27.586 1.00 95.62 84 PHE A C 1
ATOM 664 O O . PHE A 1 84 ? 8.855 -1.002 -27.115 1.00 95.62 84 PHE A O 1
ATOM 671 N N . ASP A 1 85 ? 9.224 0.591 -28.653 1.00 94.88 85 ASP A N 1
ATOM 672 C CA . ASP A 1 85 ? 7.959 0.391 -29.377 1.00 94.88 85 ASP A CA 1
ATOM 673 C C . ASP A 1 85 ? 7.824 -1.056 -29.880 1.00 94.88 85 ASP A C 1
ATOM 675 O O . ASP A 1 85 ? 6.779 -1.705 -29.747 1.00 94.88 85 ASP A O 1
ATOM 679 N N . PHE A 1 86 ? 8.905 -1.614 -30.444 1.00 95.56 86 PHE A N 1
ATOM 680 C CA . PHE A 1 86 ? 8.914 -3.009 -30.882 1.00 95.56 86 PHE A CA 1
ATOM 681 C C . PHE A 1 86 ? 8.819 -3.986 -29.714 1.00 95.56 86 PHE A C 1
ATOM 683 O O . PHE A 1 86 ? 8.136 -5.005 -29.839 1.00 95.56 86 PHE A O 1
ATOM 690 N N . LEU A 1 87 ? 9.484 -3.700 -28.593 1.00 94.56 87 LEU A N 1
ATOM 691 C CA . LEU A 1 87 ? 9.383 -4.507 -27.382 1.00 94.56 87 LEU A CA 1
ATOM 692 C C . LEU A 1 87 ? 7.952 -4.496 -26.831 1.00 94.56 87 LEU A C 1
ATOM 694 O O . LEU A 1 87 ? 7.425 -5.559 -26.493 1.00 94.56 87 LEU A O 1
ATOM 698 N N . GLU A 1 88 ? 7.312 -3.331 -26.771 1.00 93.38 88 GLU A N 1
ATOM 699 C CA . GLU A 1 88 ? 5.940 -3.170 -26.297 1.00 93.38 88 GLU A CA 1
ATOM 700 C C . GLU A 1 88 ? 4.977 -3.965 -27.187 1.00 93.38 88 GLU A C 1
ATOM 702 O O . GLU A 1 88 ? 4.279 -4.873 -26.724 1.00 93.38 88 GLU A O 1
ATOM 707 N N . ALA A 1 89 ? 5.023 -3.726 -28.499 1.00 93.50 89 ALA A N 1
ATOM 708 C CA . ALA A 1 89 ? 4.164 -4.416 -29.453 1.00 93.50 89 ALA A CA 1
ATOM 709 C C . ALA A 1 89 ? 4.401 -5.937 -29.462 1.00 93.50 89 ALA A C 1
ATOM 711 O O . ALA A 1 89 ? 3.454 -6.728 -29.549 1.00 93.50 89 ALA A O 1
ATOM 712 N N . TRP A 1 90 ? 5.660 -6.376 -29.369 1.00 94.69 90 TRP A N 1
ATOM 713 C CA . TRP A 1 90 ? 6.005 -7.795 -29.365 1.00 94.69 90 TRP A CA 1
ATOM 714 C C . TRP A 1 90 ? 5.574 -8.489 -28.072 1.00 94.69 90 TRP A C 1
ATOM 716 O O . TRP A 1 90 ? 5.003 -9.582 -28.130 1.00 94.69 90 TRP A O 1
ATOM 726 N N . SER A 1 91 ? 5.803 -7.869 -26.916 1.00 93.12 91 SER A N 1
ATOM 727 C CA . SER A 1 91 ? 5.439 -8.439 -25.616 1.00 93.12 91 SER A CA 1
ATOM 728 C C . SER A 1 91 ? 3.922 -8.554 -25.458 1.00 93.12 91 SER A C 1
ATOM 730 O O . SER A 1 91 ? 3.437 -9.619 -25.070 1.00 93.12 91 SER A O 1
ATOM 732 N N . MET A 1 92 ? 3.157 -7.543 -25.879 1.00 89.12 92 MET A N 1
ATOM 733 C CA . MET A 1 92 ? 1.690 -7.582 -25.874 1.00 89.12 92 MET A CA 1
ATOM 734 C C . MET A 1 92 ? 1.121 -8.657 -26.808 1.00 89.12 92 MET A C 1
ATOM 736 O O . MET A 1 92 ? 0.089 -9.263 -26.515 1.00 89.12 92 MET A O 1
ATOM 740 N N . ARG A 1 93 ? 1.806 -8.935 -27.923 1.00 88.19 93 ARG A N 1
ATOM 741 C CA . ARG A 1 93 ? 1.371 -9.919 -28.924 1.00 88.19 93 ARG A CA 1
ATOM 742 C C . ARG A 1 93 ? 1.806 -11.360 -28.643 1.00 88.19 93 ARG A C 1
ATOM 744 O O . ARG A 1 93 ? 1.221 -12.256 -29.248 1.00 88.19 93 ARG A O 1
ATOM 751 N N . ASN A 1 94 ? 2.830 -11.585 -27.816 1.00 88.00 94 ASN A N 1
ATOM 752 C CA . ASN A 1 94 ? 3.405 -12.922 -27.604 1.00 88.00 94 ASN A CA 1
ATOM 753 C C . ASN A 1 94 ? 3.429 -13.354 -26.135 1.00 88.00 94 ASN A C 1
ATOM 755 O O . ASN A 1 94 ? 3.074 -14.489 -25.833 1.00 88.00 94 ASN A O 1
ATOM 759 N N . ILE A 1 95 ? 3.869 -12.478 -25.227 1.00 88.44 95 ILE A N 1
ATOM 760 C CA . ILE A 1 95 ? 4.025 -12.808 -23.802 1.00 88.44 95 ILE A CA 1
ATOM 761 C C . ILE A 1 95 ? 2.691 -12.636 -23.083 1.00 88.44 95 ILE A C 1
ATOM 763 O O . ILE A 1 95 ? 2.222 -13.542 -22.399 1.00 88.44 95 ILE A O 1
ATOM 767 N N . PHE A 1 96 ? 2.067 -11.473 -23.264 1.00 86.69 96 PHE A N 1
ATOM 768 C CA . PHE A 1 96 ? 0.816 -11.113 -22.600 1.00 86.69 96 PHE A CA 1
ATOM 769 C C . PHE A 1 96 ? -0.422 -11.494 -23.412 1.00 86.69 96 PHE A C 1
ATOM 771 O O . PHE A 1 96 ? -1.546 -11.204 -23.013 1.00 86.69 96 PHE A O 1
ATOM 778 N N . SER A 1 97 ? -0.245 -12.184 -24.536 1.00 80.81 97 SER A N 1
ATOM 779 C CA . SER A 1 97 ? -1.343 -12.776 -25.283 1.00 80.81 97 SER A CA 1
ATOM 780 C C . SER A 1 97 ? -1.594 -14.197 -24.785 1.00 80.81 97 SER A C 1
ATOM 782 O O . SER A 1 97 ? -0.867 -15.131 -25.133 1.00 80.81 97 SER A O 1
ATOM 784 N N . LEU A 1 98 ? -2.662 -14.400 -24.017 1.00 73.88 98 LEU A N 1
ATOM 785 C CA . LEU A 1 98 ? -3.225 -15.743 -23.895 1.00 73.88 98 LEU A CA 1
ATOM 786 C C . LEU A 1 98 ? -3.755 -16.116 -25.283 1.00 73.88 98 LEU A C 1
ATOM 788 O O . LEU A 1 98 ? -4.544 -15.369 -25.865 1.00 73.88 98 LEU A O 1
ATOM 792 N N . GLY A 1 99 ? -3.228 -17.199 -25.859 1.00 65.19 99 GLY A N 1
ATOM 793 C CA . GLY A 1 99 ? -3.488 -17.572 -27.248 1.00 65.19 99 GLY A CA 1
ATOM 794 C C . GLY A 1 99 ? -4.979 -17.515 -27.585 1.00 65.19 99 GLY A C 1
ATOM 795 O O . GLY A 1 99 ? -5.812 -17.997 -26.823 1.00 65.19 99 GLY A O 1
ATOM 796 N N . ARG A 1 100 ? -5.315 -16.951 -28.751 1.00 56.97 100 ARG A N 1
ATOM 797 C CA . ARG A 1 100 ? -6.688 -16.806 -29.285 1.00 56.97 100 ARG A CA 1
ATOM 798 C C . ARG A 1 100 ? -7.455 -18.126 -29.478 1.00 56.97 100 ARG A C 1
ATOM 800 O O . ARG A 1 100 ? -8.571 -18.097 -29.984 1.00 56.9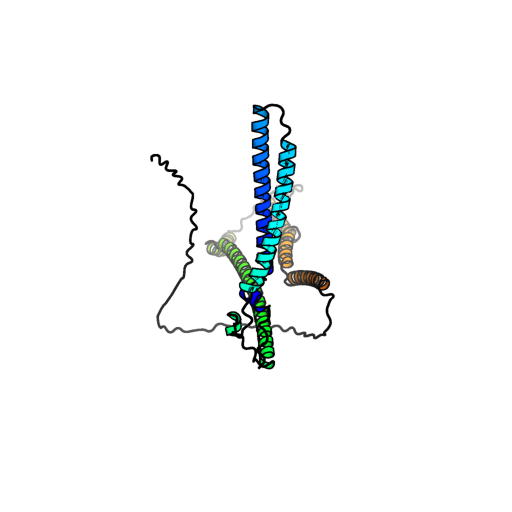7 100 ARG A O 1
ATOM 807 N N . ASN A 1 101 ? -6.858 -19.254 -29.111 1.00 54.81 101 ASN A N 1
ATOM 808 C CA . ASN A 1 101 ? -7.333 -20.587 -29.423 1.00 54.81 101 ASN A CA 1
ATOM 809 C C . ASN A 1 101 ? -7.820 -21.259 -28.142 1.00 54.81 101 ASN A C 1
ATOM 811 O O . ASN A 1 101 ? -6.993 -21.641 -27.319 1.00 54.81 101 ASN A O 1
ATOM 815 N N . ASP A 1 102 ? -9.143 -21.388 -28.022 1.00 54.69 102 ASP A N 1
ATOM 816 C CA . ASP A 1 102 ? -9.925 -22.528 -27.509 1.00 54.69 102 ASP A CA 1
ATOM 817 C C . ASP A 1 102 ? -9.546 -23.217 -26.185 1.00 54.69 102 ASP A C 1
ATOM 819 O O . ASP A 1 102 ? -10.220 -24.169 -25.791 1.00 54.69 102 ASP A O 1
ATOM 823 N N . LEU A 1 103 ? -8.522 -22.771 -25.459 1.00 65.94 103 LEU A N 1
ATOM 824 C CA . LEU A 1 103 ? -8.193 -23.313 -24.151 1.00 65.94 103 LEU A CA 1
ATOM 825 C C . LEU A 1 103 ? -9.036 -22.588 -23.098 1.00 65.94 103 LEU A C 1
ATOM 827 O O . LEU A 1 103 ? -8.860 -21.380 -22.911 1.00 65.94 103 LEU A O 1
ATOM 831 N N . PRO A 1 104 ? -9.922 -23.296 -22.374 1.00 71.00 104 PRO A N 1
ATOM 832 C CA . PRO A 1 104 ? -10.639 -22.727 -21.244 1.00 71.00 104 PRO A CA 1
ATOM 833 C C . PRO A 1 104 ? -9.652 -22.541 -20.085 1.00 71.00 104 PRO A C 1
ATOM 835 O O . PRO A 1 104 ? -9.550 -23.367 -19.177 1.00 71.00 104 PRO A O 1
ATOM 838 N N . ILE A 1 105 ? -8.868 -21.465 -20.143 1.00 70.50 105 ILE A N 1
ATOM 839 C CA . ILE A 1 105 ? -7.989 -21.059 -19.055 1.00 70.50 105 ILE A CA 1
ATOM 840 C C . ILE A 1 105 ? -8.882 -20.444 -17.981 1.00 70.50 105 ILE A C 1
ATOM 842 O O . ILE A 1 105 ? -9.340 -19.310 -18.092 1.00 70.50 105 ILE A O 1
ATOM 846 N N . VAL A 1 106 ? -9.153 -21.229 -16.943 1.00 74.69 106 VAL A N 1
ATOM 847 C CA . VAL A 1 106 ? -9.887 -20.785 -15.759 1.00 74.69 106 VAL A CA 1
ATOM 848 C C . VAL A 1 106 ? -8.872 -20.258 -14.754 1.00 74.69 106 VAL A C 1
ATOM 850 O O . VAL A 1 106 ? -7.947 -20.977 -14.367 1.00 74.69 106 VAL A O 1
ATOM 853 N N . ALA A 1 107 ? -9.032 -19.005 -14.330 1.00 78.44 107 ALA A N 1
ATOM 854 C CA . ALA A 1 107 ? -8.187 -18.440 -13.290 1.00 78.44 107 ALA A CA 1
ATOM 855 C C . ALA A 1 107 ? -8.290 -19.260 -11.987 1.00 78.44 107 ALA A C 1
ATOM 857 O O . ALA A 1 107 ? -9.357 -19.807 -11.688 1.00 78.44 107 ALA A O 1
ATOM 858 N N . PRO A 1 108 ? -7.214 -19.386 -11.187 1.00 82.31 108 PRO A N 1
ATOM 859 C CA . PRO A 1 108 ? -7.225 -20.194 -9.971 1.00 82.31 108 PRO A CA 1
ATOM 860 C C . PRO A 1 108 ? -8.373 -19.852 -9.016 1.00 82.31 108 PRO A C 1
ATOM 862 O O . PRO A 1 108 ? -8.969 -20.758 -8.431 1.00 82.31 108 PRO A O 1
ATOM 865 N N . HIS A 1 109 ? -8.727 -18.571 -8.892 1.00 81.06 109 HIS A N 1
ATOM 866 C CA . HIS A 1 109 ? -9.855 -18.106 -8.080 1.00 81.06 109 HIS A CA 1
ATOM 867 C C . HIS A 1 109 ? -11.221 -18.370 -8.727 1.00 81.06 109 HIS A C 1
ATOM 869 O O . HIS A 1 109 ? -12.200 -18.551 -8.009 1.00 81.06 109 HIS A O 1
ATOM 875 N N . HIS A 1 110 ? -11.290 -18.520 -10.051 1.00 81.44 110 HIS A N 1
ATOM 876 C CA . HIS A 1 110 ? -12.496 -18.963 -10.759 1.00 81.44 110 HIS A CA 1
ATOM 877 C C . HIS A 1 110 ? -12.761 -20.469 -10.629 1.00 81.44 110 HIS A C 1
ATOM 879 O O . HIS A 1 110 ? -13.869 -20.920 -10.899 1.00 81.44 110 HIS A O 1
ATOM 885 N N . ARG A 1 111 ? -11.802 -21.271 -10.141 1.00 77.38 111 ARG A N 1
ATOM 886 C CA . ARG A 1 111 ? -11.961 -22.734 -10.008 1.00 77.38 111 ARG A CA 1
ATOM 887 C C . ARG A 1 111 ? -13.107 -23.162 -9.079 1.00 77.38 111 ARG A C 1
ATOM 889 O O . ARG A 1 111 ? -13.571 -24.294 -9.173 1.00 77.38 111 ARG A O 1
ATOM 896 N N . ARG A 1 112 ? -13.528 -22.296 -8.156 1.00 76.88 112 ARG A N 1
ATOM 897 C CA . ARG A 1 112 ? -14.642 -22.545 -7.220 1.00 76.88 112 ARG A CA 1
ATOM 898 C C . ARG A 1 112 ? -15.801 -21.570 -7.405 1.00 76.88 112 ARG A C 1
ATOM 900 O O . ARG A 1 112 ? -16.727 -21.579 -6.601 1.00 76.88 112 ARG A O 1
ATOM 907 N N . LEU A 1 113 ? -15.729 -20.722 -8.427 1.00 80.69 113 LEU A N 1
ATOM 908 C CA . LEU A 1 113 ? -16.770 -19.757 -8.715 1.00 80.69 113 LEU A CA 1
ATOM 909 C C . LEU A 1 113 ? -17.870 -20.471 -9.499 1.00 80.69 113 LEU A C 1
ATOM 911 O O . LEU A 1 113 ? -17.752 -20.691 -10.701 1.00 80.69 113 LEU A O 1
ATOM 915 N N . VAL A 1 114 ? -18.917 -20.883 -8.790 1.00 78.00 114 VAL A N 1
ATOM 916 C CA . VAL A 1 114 ? -20.147 -21.391 -9.397 1.00 78.00 114 VAL A CA 1
ATOM 917 C C . VAL A 1 114 ? -21.098 -20.206 -9.501 1.00 78.00 114 VAL A C 1
ATOM 919 O O . VAL A 1 114 ? -21.543 -19.687 -8.483 1.00 78.00 114 VAL A O 1
ATOM 922 N N . LEU A 1 115 ? -21.370 -19.748 -10.722 1.00 78.88 115 LEU A N 1
ATOM 923 C CA . LEU A 1 115 ? -22.299 -18.639 -10.980 1.00 78.88 115 LEU A CA 1
ATOM 924 C C . LEU A 1 115 ? -23.759 -19.107 -11.106 1.00 78.88 115 LEU A C 1
ATOM 926 O O . LEU A 1 115 ? -24.647 -18.291 -11.313 1.00 78.88 115 LEU A O 1
ATOM 930 N N . ASP A 1 116 ? -24.013 -20.407 -10.946 1.00 83.31 116 ASP A N 1
ATOM 931 C CA . ASP A 1 116 ? -25.337 -21.021 -11.103 1.00 83.31 116 ASP A CA 1
ATOM 932 C C . ASP A 1 116 ? -26.185 -20.977 -9.814 1.00 83.31 116 ASP A C 1
ATOM 934 O O . ASP A 1 116 ? -27.047 -21.832 -9.605 1.00 83.31 116 ASP A O 1
ATOM 938 N N . HIS A 1 117 ? -25.939 -20.016 -8.918 1.00 83.06 117 HIS A N 1
ATOM 939 C CA . HIS A 1 117 ? -26.753 -19.862 -7.710 1.00 83.06 117 HIS A CA 1
ATOM 940 C C . HIS A 1 117 ? -28.066 -19.140 -8.050 1.00 83.06 117 HIS A C 1
ATOM 942 O O . HIS A 1 117 ? -28.049 -18.154 -8.791 1.00 83.06 117 HIS A O 1
ATOM 948 N N . PRO A 1 118 ? -29.219 -19.601 -7.536 1.00 89.75 118 PRO A N 1
ATOM 949 C CA . PRO A 1 118 ? -30.466 -18.877 -7.714 1.00 89.75 118 PRO A CA 1
ATOM 950 C C . PRO A 1 118 ? -30.405 -17.533 -6.964 1.00 89.75 118 PRO A C 1
ATOM 952 O O . PRO A 1 118 ? -29.810 -17.453 -5.887 1.00 89.75 118 PRO A O 1
ATOM 955 N N . PRO A 1 119 ? -31.068 -16.479 -7.472 1.00 86.25 119 PRO A N 1
ATOM 956 C CA . PRO A 1 119 ? -31.048 -15.152 -6.845 1.00 86.25 119 PRO A CA 1
ATOM 957 C C . PRO A 1 119 ? -31.653 -15.145 -5.430 1.00 86.25 119 PRO A C 1
ATOM 959 O O . PRO A 1 119 ? -31.346 -14.273 -4.617 1.00 86.25 119 PRO A O 1
ATOM 962 N N . GLU A 1 120 ? -32.498 -16.129 -5.110 1.00 90.25 120 GLU A N 1
ATOM 963 C CA . GLU A 1 120 ? -33.050 -16.312 -3.766 1.00 90.25 120 GLU A CA 1
ATOM 964 C C . GLU A 1 120 ? -31.949 -16.632 -2.742 1.00 90.25 120 GLU A C 1
ATOM 966 O O . GLU A 1 120 ? -31.936 -16.043 -1.659 1.00 90.25 120 GLU A O 1
ATOM 971 N N . ASP A 1 121 ? -30.976 -17.476 -3.098 1.00 89.38 121 ASP A N 1
ATOM 972 C CA . ASP A 1 121 ? -29.871 -17.845 -2.207 1.00 89.38 121 ASP A CA 1
ATOM 973 C C . ASP A 1 121 ? -28.957 -16.648 -1.923 1.00 89.38 121 ASP A C 1
ATOM 975 O O . ASP A 1 121 ? -28.550 -16.439 -0.780 1.00 89.38 121 ASP A O 1
ATOM 979 N N . GLU A 1 122 ? -28.693 -15.806 -2.926 1.00 89.00 122 GLU A N 1
ATOM 980 C CA . GLU A 1 122 ? -27.937 -14.563 -2.739 1.00 89.00 122 GLU A CA 1
ATOM 981 C C . GLU A 1 122 ? -28.648 -13.613 -1.768 1.00 89.00 122 GLU A C 1
ATOM 983 O O . GLU A 1 122 ? -28.020 -13.059 -0.863 1.00 89.00 122 GLU A O 1
ATOM 988 N N . SER A 1 123 ? -29.971 -13.464 -1.901 1.00 92.44 123 SER A N 1
ATOM 989 C CA . SER A 1 123 ? -30.762 -12.619 -1.000 1.00 92.44 123 SER A CA 1
ATOM 990 C C . SER A 1 123 ? -30.766 -13.140 0.443 1.00 92.44 123 SER A C 1
ATOM 992 O O . SER A 1 123 ? -30.624 -12.355 1.385 1.00 92.44 123 SER A O 1
ATOM 994 N N . ASN A 1 124 ? -30.834 -14.464 0.621 1.00 95.06 124 ASN A N 1
ATOM 995 C CA . ASN A 1 124 ? -30.764 -15.114 1.927 1.00 95.06 124 ASN A CA 1
ATOM 996 C C . ASN A 1 124 ? -29.386 -14.916 2.575 1.00 95.06 124 ASN A C 1
ATOM 998 O O . ASN A 1 124 ? -29.308 -14.555 3.749 1.00 95.06 124 ASN A O 1
ATOM 1002 N N . LEU A 1 125 ? -28.301 -15.075 1.809 1.00 93.69 125 LEU A N 1
ATOM 1003 C CA . LEU A 1 125 ? -26.936 -14.836 2.287 1.00 93.69 125 LEU A CA 1
ATOM 1004 C C . LEU A 1 125 ? -26.714 -13.367 2.668 1.00 93.69 125 LEU A C 1
ATOM 1006 O O . LEU A 1 125 ? -26.086 -13.083 3.688 1.00 93.69 125 LEU A O 1
ATOM 1010 N N . LEU A 1 126 ? -27.250 -12.417 1.898 1.00 95.69 126 LEU A N 1
ATOM 1011 C CA . LEU A 1 126 ? -27.194 -10.994 2.250 1.00 95.69 126 LEU A CA 1
ATOM 1012 C C . LEU A 1 126 ? -27.965 -10.697 3.543 1.00 95.69 126 LEU A C 1
ATOM 1014 O O . LEU A 1 126 ? -27.467 -9.956 4.396 1.00 95.69 126 LEU A O 1
ATOM 1018 N N . ALA A 1 127 ? -29.141 -11.304 3.724 1.00 97.06 127 ALA A N 1
ATOM 1019 C CA . ALA A 1 127 ? -29.908 -11.188 4.961 1.00 97.06 127 ALA A CA 1
ATOM 1020 C C . ALA A 1 127 ? -29.149 -11.780 6.162 1.00 97.06 127 ALA A C 1
ATOM 1022 O O . ALA A 1 127 ? -29.096 -11.149 7.222 1.00 97.06 127 ALA A O 1
ATOM 1023 N N . GLU A 1 128 ? -28.500 -12.936 5.990 1.00 98.06 128 GLU A N 1
ATOM 1024 C CA . GLU A 1 128 ? -27.656 -13.561 7.013 1.00 98.06 128 GLU A CA 1
ATOM 1025 C C . GLU A 1 128 ? -26.453 -12.676 7.369 1.00 98.06 128 GLU A C 1
ATOM 1027 O O . GLU A 1 128 ? -26.174 -12.449 8.549 1.00 98.06 128 GLU A O 1
ATOM 1032 N N . ILE A 1 129 ? -25.765 -12.109 6.372 1.00 98.06 129 ILE A N 1
ATOM 1033 C CA . ILE A 1 129 ? -24.656 -11.168 6.590 1.00 98.06 129 ILE A CA 1
ATOM 1034 C C . ILE A 1 129 ? -25.128 -9.968 7.414 1.00 98.06 129 ILE A C 1
ATOM 1036 O O . ILE A 1 129 ? -24.433 -9.548 8.344 1.00 98.06 129 ILE A O 1
ATOM 1040 N N . GLU A 1 130 ? -26.305 -9.422 7.117 1.00 98.00 130 GLU A N 1
ATOM 1041 C CA . GLU A 1 130 ? -26.843 -8.278 7.848 1.00 98.00 130 GLU A CA 1
ATOM 1042 C C . GLU A 1 130 ? -27.264 -8.646 9.280 1.00 98.00 130 GLU A C 1
ATOM 1044 O O . GLU A 1 130 ? -27.059 -7.877 10.224 1.00 98.00 130 GLU A O 1
ATOM 1049 N N . GLU A 1 131 ? -27.789 -9.852 9.491 1.00 98.38 131 GLU A N 1
ATOM 1050 C CA . GLU A 1 131 ? -28.047 -10.374 10.832 1.00 98.38 131 GLU A CA 1
ATOM 1051 C C . GLU A 1 131 ? -26.743 -10.554 11.629 1.00 98.38 131 GLU A C 1
ATOM 1053 O O . GLU A 1 131 ? -26.657 -10.155 12.796 1.00 98.38 131 GLU A O 1
ATOM 1058 N N . LEU A 1 132 ? -25.695 -11.102 11.007 1.00 98.06 132 LEU A N 1
ATOM 1059 C CA . LEU A 1 132 ? -24.378 -11.263 11.624 1.00 98.06 132 LEU A CA 1
ATOM 1060 C C . LEU A 1 132 ? -23.745 -9.912 11.962 1.00 98.06 132 LEU A C 1
ATOM 1062 O O . LEU A 1 132 ? -23.199 -9.751 13.057 1.00 98.06 132 LEU A O 1
ATOM 1066 N N . ARG A 1 133 ? -23.872 -8.911 11.086 1.00 98.06 133 ARG A N 1
ATOM 1067 C CA . ARG A 1 133 ? -23.450 -7.533 11.376 1.00 98.06 133 ARG A CA 1
ATOM 1068 C C . ARG A 1 133 ? -24.172 -6.993 12.605 1.00 98.06 133 ARG A C 1
ATOM 1070 O O . ARG A 1 133 ? -23.511 -6.540 13.544 1.00 98.06 133 ARG A O 1
ATOM 1077 N N . ARG A 1 134 ? -25.502 -7.121 12.670 1.00 98.06 134 ARG A N 1
ATOM 1078 C CA . ARG A 1 134 ? -26.299 -6.723 13.845 1.00 98.06 134 ARG A CA 1
ATOM 1079 C C . ARG A 1 134 ? -25.846 -7.439 15.122 1.00 98.06 134 ARG A C 1
ATOM 1081 O O . ARG A 1 134 ? -25.649 -6.780 16.148 1.00 98.06 134 ARG A O 1
ATOM 1088 N N . LYS A 1 135 ? -25.590 -8.752 15.064 1.00 98.44 135 LYS A N 1
ATOM 1089 C CA . LYS A 1 135 ? -25.052 -9.538 16.193 1.00 98.44 135 LYS A CA 1
ATOM 1090 C C . LYS A 1 135 ? -23.686 -9.021 16.648 1.00 98.44 135 LYS A C 1
ATOM 1092 O O . LYS A 1 135 ? -23.488 -8.812 17.845 1.00 98.44 135 LYS A O 1
ATOM 1097 N N . ILE A 1 136 ? -22.771 -8.740 15.720 1.00 98.56 136 ILE A N 1
ATOM 1098 C CA . ILE A 1 136 ? -21.445 -8.180 16.028 1.00 98.56 136 ILE A CA 1
ATOM 1099 C C . ILE A 1 136 ? -21.577 -6.803 16.690 1.00 98.56 136 ILE A C 1
ATOM 1101 O O . ILE A 1 136 ? -20.892 -6.524 17.676 1.00 98.56 136 ILE A O 1
ATOM 1105 N N . HIS A 1 137 ? -22.467 -5.939 16.201 1.00 98.19 137 HIS A N 1
ATOM 1106 C CA . HIS A 1 137 ? -22.712 -4.633 16.816 1.00 98.19 137 HIS A CA 1
ATOM 1107 C C . HIS A 1 137 ? -23.269 -4.760 18.240 1.00 98.19 137 HIS A C 1
ATOM 1109 O O . HIS A 1 137 ? -22.775 -4.085 19.151 1.00 98.19 137 HIS A O 1
ATOM 1115 N N . ALA A 1 138 ? -24.227 -5.664 18.464 1.00 98.12 138 ALA A N 1
ATOM 1116 C CA . ALA A 1 138 ? -24.768 -5.951 19.791 1.00 98.12 138 ALA A CA 1
ATOM 1117 C C . ALA A 1 138 ? -23.687 -6.486 20.747 1.00 98.12 138 ALA A C 1
ATOM 1119 O O . ALA A 1 138 ? -23.555 -5.991 21.869 1.00 98.12 138 ALA A O 1
ATOM 1120 N N . GLN A 1 139 ? -22.852 -7.423 20.287 1.00 98.25 139 GLN A N 1
ATOM 1121 C CA . GLN A 1 139 ? -21.730 -7.959 21.063 1.00 98.25 139 GLN A CA 1
ATOM 1122 C C . GLN A 1 139 ? -20.695 -6.882 21.401 1.00 98.25 139 GLN A C 1
ATOM 1124 O O . GLN A 1 139 ? -20.280 -6.772 22.554 1.00 98.25 139 GLN A O 1
ATOM 1129 N N . ARG A 1 140 ? -20.322 -6.025 20.441 1.00 98.25 140 ARG A N 1
ATOM 1130 C CA . ARG A 1 140 ? -19.409 -4.894 20.682 1.00 98.25 140 ARG A CA 1
ATOM 1131 C C . ARG A 1 140 ? -19.982 -3.914 21.708 1.00 98.25 140 ARG A C 1
ATOM 1133 O O . ARG A 1 140 ? -19.244 -3.434 22.569 1.00 98.25 140 ARG A O 1
ATOM 1140 N N . LYS A 1 141 ? -21.289 -3.624 21.659 1.00 98.06 141 LYS A N 1
ATOM 1141 C CA . LYS A 1 141 ? -21.967 -2.775 22.654 1.00 98.06 141 LYS A CA 1
ATOM 1142 C C . LYS A 1 141 ? -21.934 -3.416 24.043 1.00 98.06 141 LYS A C 1
ATOM 1144 O O . LYS A 1 141 ? -21.571 -2.747 25.009 1.00 98.06 141 LYS A O 1
ATOM 1149 N N . LEU A 1 142 ? -22.235 -4.710 24.134 1.00 98.25 142 LEU A N 1
ATOM 1150 C CA . LEU A 1 142 ? -22.173 -5.466 25.384 1.00 98.25 142 LEU A CA 1
ATOM 1151 C C . LEU A 1 142 ? -20.752 -5.491 25.959 1.00 98.25 142 LEU A C 1
ATOM 1153 O O . LEU A 1 142 ? -20.571 -5.227 27.145 1.00 98.25 142 LEU A O 1
ATOM 1157 N N . GLN A 1 143 ? -19.735 -5.713 25.125 1.00 98.06 143 GLN A N 1
ATOM 1158 C CA . GLN A 1 143 ? -18.333 -5.698 25.543 1.00 98.06 143 GLN A CA 1
ATOM 1159 C C . GLN A 1 143 ? -17.926 -4.333 26.119 1.00 98.06 143 GLN A C 1
ATOM 1161 O O . GLN A 1 143 ? -17.250 -4.274 27.149 1.00 98.06 143 GLN A O 1
ATOM 1166 N N . ARG A 1 144 ? -18.375 -3.227 25.507 1.00 98.12 144 ARG A N 1
ATOM 1167 C CA . ARG A 1 144 ? -18.146 -1.873 26.040 1.00 98.12 144 ARG A CA 1
ATOM 1168 C C . ARG A 1 144 ? -18.794 -1.706 27.411 1.00 98.12 144 ARG A C 1
ATOM 1170 O O . ARG A 1 144 ? -18.108 -1.296 28.344 1.00 98.12 144 ARG A O 1
ATOM 1177 N N . LEU A 1 145 ? -20.065 -2.077 27.561 1.00 98.38 145 LEU A N 1
ATOM 1178 C CA . LEU A 1 145 ? -20.767 -1.997 28.846 1.00 98.38 145 LEU A CA 1
ATOM 1179 C C . LEU A 1 145 ? -20.093 -2.848 29.926 1.00 98.38 145 LEU A C 1
ATOM 1181 O O . LEU A 1 145 ? -19.876 -2.366 31.034 1.00 98.38 145 LEU A O 1
ATOM 1185 N N . TYR A 1 146 ? -19.687 -4.074 29.594 1.00 98.38 146 TYR A N 1
ATOM 1186 C CA . TYR A 1 146 ? -18.975 -4.946 30.521 1.00 98.38 146 TYR A CA 1
ATOM 1187 C C . TYR A 1 146 ? -17.639 -4.335 30.955 1.00 98.38 146 TYR A C 1
ATOM 1189 O O . TYR A 1 146 ? -17.323 -4.308 32.142 1.00 98.38 146 TYR A O 1
ATOM 1197 N N . SER A 1 147 ? -16.880 -3.756 30.019 1.00 98.31 147 SER A N 1
ATOM 1198 C CA . SER A 1 147 ? -15.615 -3.088 30.341 1.00 98.31 147 SER A CA 1
ATOM 1199 C C . SER A 1 147 ? -15.803 -1.898 31.291 1.00 98.31 147 SER A C 1
ATOM 1201 O O . SER A 1 147 ? -14.991 -1.690 32.195 1.00 98.31 147 SER A O 1
ATOM 1203 N N . LEU A 1 148 ? -16.902 -1.150 31.137 1.00 98.38 148 LEU A N 1
ATOM 1204 C CA . LEU A 1 148 ? -17.270 -0.060 32.037 1.00 98.38 148 LEU A CA 1
ATOM 1205 C C . LEU A 1 148 ? -17.679 -0.594 33.413 1.00 98.38 148 LEU A C 1
ATOM 1207 O O . LEU A 1 148 ? -17.185 -0.097 34.423 1.00 98.38 148 LEU A O 1
ATOM 1211 N N . ALA A 1 149 ? -18.508 -1.639 33.461 1.00 98.00 149 ALA A N 1
ATOM 1212 C CA . ALA A 1 149 ? -18.933 -2.270 34.708 1.00 98.00 149 ALA A CA 1
ATOM 1213 C C . ALA A 1 149 ? -17.743 -2.827 35.507 1.00 98.00 149 ALA A C 1
ATOM 1215 O O . ALA A 1 149 ? -17.671 -2.637 36.721 1.00 98.00 149 ALA A O 1
ATOM 1216 N N . VAL A 1 150 ? -16.767 -3.443 34.833 1.00 98.31 150 VAL A N 1
ATOM 1217 C CA . VAL A 1 150 ? -15.532 -3.932 35.465 1.00 98.31 150 VAL A CA 1
ATOM 1218 C C . VAL A 1 150 ? -14.729 -2.780 36.070 1.00 98.31 150 VAL A C 1
ATOM 1220 O O . VAL A 1 150 ? -14.295 -2.877 37.217 1.00 98.31 150 VAL A O 1
ATOM 1223 N N . ARG A 1 151 ? -14.564 -1.663 35.348 1.00 97.94 151 ARG A N 1
ATOM 1224 C CA . ARG A 1 151 ? -13.861 -0.476 35.868 1.00 97.94 151 ARG A CA 1
ATOM 1225 C C . ARG A 1 151 ? -14.579 0.133 37.072 1.00 97.94 151 ARG A C 1
ATOM 1227 O O . ARG A 1 151 ? -13.932 0.422 38.075 1.00 97.94 151 ARG A O 1
ATOM 1234 N N . ALA A 1 152 ? -15.901 0.279 36.995 1.00 98.00 152 ALA A N 1
ATOM 1235 C CA . ALA A 1 152 ? -16.714 0.786 38.097 1.00 98.00 152 ALA A CA 1
ATOM 1236 C C . ALA A 1 152 ? -16.620 -0.126 39.333 1.00 98.00 152 ALA A C 1
ATOM 1238 O O . ALA A 1 152 ? -16.397 0.350 40.444 1.00 98.00 152 ALA A O 1
ATOM 1239 N N . SER A 1 153 ? -16.701 -1.446 39.136 1.00 97.88 153 SER A N 1
ATOM 1240 C CA . SER A 1 153 ? -16.545 -2.435 40.207 1.00 97.88 153 SER A CA 1
ATOM 1241 C C . SER A 1 153 ? -15.154 -2.377 40.847 1.00 97.88 153 SER A C 1
ATOM 1243 O O . SER A 1 153 ? -15.035 -2.385 42.074 1.00 97.88 153 SER A O 1
ATOM 1245 N N . ALA A 1 154 ? -14.094 -2.241 40.043 1.00 97.81 154 ALA A N 1
ATOM 1246 C CA . ALA A 1 154 ? -12.728 -2.098 40.538 1.00 97.81 154 ALA A CA 1
ATOM 1247 C C . ALA A 1 154 ? -12.542 -0.812 41.363 1.00 97.81 154 ALA A C 1
ATOM 1249 O O . ALA A 1 154 ? -11.951 -0.862 42.443 1.00 97.81 154 ALA A O 1
ATOM 1250 N N . ALA A 1 155 ? -13.095 0.315 40.904 1.00 97.62 155 ALA A N 1
ATOM 1251 C CA . ALA A 1 155 ? -13.066 1.578 41.641 1.00 97.62 155 ALA A CA 1
ATOM 1252 C C . ALA A 1 155 ? -13.817 1.472 42.980 1.00 97.62 155 ALA A C 1
ATOM 1254 O O . ALA A 1 155 ? -13.281 1.845 44.026 1.00 97.62 155 ALA A O 1
ATOM 1255 N N . GLN A 1 156 ? -15.016 0.878 42.973 1.00 97.75 156 GLN A N 1
ATOM 1256 C CA . GLN A 1 156 ? -15.803 0.656 44.187 1.00 97.75 156 GLN A CA 1
ATOM 1257 C C . GLN A 1 156 ? -15.082 -0.264 45.178 1.00 97.75 156 GLN A C 1
ATOM 1259 O O . GLN A 1 156 ? -15.088 -0.022 46.391 1.00 97.75 156 GLN A O 1
ATOM 1264 N N . ARG A 1 157 ? -14.424 -1.312 44.673 1.00 97.75 157 ARG A N 1
ATOM 1265 C CA . ARG A 1 157 ? -13.605 -2.212 45.485 1.00 97.75 157 ARG A CA 1
ATOM 1266 C C . ARG A 1 157 ? -12.429 -1.470 46.114 1.00 97.75 157 ARG A C 1
ATOM 1268 O O . ARG A 1 157 ? -12.228 -1.611 47.317 1.00 97.75 157 ARG A O 1
ATOM 1275 N N . ALA A 1 158 ? -11.700 -0.660 45.348 1.00 97.56 158 ALA A N 1
ATOM 1276 C CA . ALA A 1 158 ? -10.579 0.129 45.858 1.00 97.56 158 ALA A CA 1
ATOM 1277 C C . ALA A 1 158 ? -11.026 1.125 46.942 1.00 97.56 158 ALA A C 1
ATOM 1279 O O . ALA A 1 158 ? -10.394 1.223 47.995 1.00 97.56 158 ALA A O 1
ATOM 1280 N N . HIS A 1 159 ? -12.161 1.800 46.737 1.00 97.75 159 HIS A N 1
ATOM 1281 C CA . HIS A 1 159 ? -12.741 2.699 47.735 1.00 97.75 159 HIS A CA 1
ATOM 1282 C C . HIS A 1 159 ? -13.107 1.956 49.028 1.00 97.75 159 HIS A C 1
ATOM 1284 O O . HIS A 1 159 ? -12.720 2.363 50.126 1.00 97.75 159 HIS A O 1
ATOM 1290 N N . SER A 1 160 ? -13.797 0.820 48.896 1.00 97.56 160 SER A N 1
ATOM 1291 C CA . SER A 1 160 ? -14.186 -0.022 50.032 1.00 97.56 160 SER A CA 1
ATOM 1292 C C . SER A 1 160 ? -12.964 -0.544 50.793 1.00 97.56 160 SER A C 1
ATOM 1294 O O . SER A 1 160 ? -12.949 -0.533 52.021 1.00 97.56 160 SER A O 1
ATOM 1296 N N . GLN A 1 161 ? -11.906 -0.939 50.078 1.00 97.56 161 GLN A N 1
ATOM 1297 C CA . GLN A 1 161 ? -10.637 -1.368 50.667 1.00 97.56 161 GLN A CA 1
ATOM 1298 C C . GLN A 1 161 ? -9.931 -0.231 51.412 1.00 97.56 161 GLN A C 1
ATOM 1300 O O . GLN A 1 161 ? -9.502 -0.439 52.542 1.00 97.56 161 GLN A O 1
ATOM 1305 N N . SER A 1 162 ? -9.859 0.976 50.842 1.00 96.38 162 SER A N 1
ATOM 1306 C CA . SER A 1 162 ? -9.275 2.141 51.524 1.00 96.38 162 SER A CA 1
ATOM 1307 C C . SER A 1 162 ? -10.044 2.494 52.801 1.00 96.38 162 SER A C 1
ATOM 1309 O O . SER A 1 162 ? -9.448 2.741 53.850 1.00 96.38 162 SER A O 1
ATOM 1311 N N . ARG A 1 163 ? -11.381 2.455 52.753 1.00 95.75 163 ARG A N 1
ATOM 1312 C CA . ARG A 1 163 ? -12.225 2.660 53.935 1.00 95.75 163 ARG A CA 1
ATOM 1313 C C . ARG A 1 163 ? -11.985 1.580 54.991 1.00 95.75 163 ARG A C 1
ATOM 1315 O O . ARG A 1 163 ? -11.849 1.916 56.164 1.00 95.75 163 ARG A O 1
ATOM 1322 N N . LEU A 1 164 ? -11.890 0.312 54.590 1.00 95.19 164 LEU A N 1
ATOM 1323 C CA . LEU A 1 164 ? -11.551 -0.777 55.508 1.00 95.19 164 LEU A CA 1
ATOM 1324 C C . LEU A 1 164 ? -10.165 -0.598 56.122 1.00 95.19 164 LEU A C 1
ATOM 1326 O O . LEU A 1 164 ? -10.032 -0.815 57.316 1.00 95.19 164 LEU A O 1
ATOM 1330 N N . GLN A 1 165 ? -9.163 -0.156 55.361 1.00 94.69 165 GLN A N 1
ATOM 1331 C CA . GLN A 1 165 ? -7.827 0.127 55.894 1.00 94.69 165 GLN A CA 1
ATOM 1332 C C . GLN A 1 165 ? -7.874 1.219 56.971 1.00 94.69 165 GLN A C 1
ATOM 1334 O O . GLN A 1 165 ? -7.323 1.035 58.056 1.00 94.69 165 GLN A O 1
ATOM 1339 N N . LYS A 1 166 ? -8.612 2.310 56.728 1.00 90.94 166 LYS A N 1
ATOM 1340 C CA . LYS A 1 166 ? -8.824 3.378 57.722 1.00 90.94 166 LYS A CA 1
ATOM 1341 C C . LYS A 1 166 ? -9.527 2.858 58.978 1.00 90.94 166 LYS A C 1
ATOM 1343 O O . LYS A 1 166 ? -9.081 3.132 60.085 1.00 90.94 166 LYS A O 1
ATOM 1348 N N . LEU A 1 167 ? -10.588 2.067 58.816 1.00 90.56 167 LEU A N 1
ATOM 1349 C CA . LEU A 1 167 ? -11.299 1.465 59.948 1.00 90.56 167 LEU A CA 1
ATOM 1350 C C . LEU A 1 167 ? -10.458 0.408 60.673 1.00 90.56 167 LEU A C 1
ATOM 1352 O O . LEU A 1 167 ? -10.562 0.283 61.886 1.00 90.56 167 LEU A O 1
ATOM 1356 N N . SER A 1 168 ? -9.600 -0.328 59.964 1.00 88.81 168 SER A N 1
ATOM 1357 C CA . SER A 1 168 ? -8.683 -1.288 60.578 1.00 88.81 168 SER A CA 1
ATOM 1358 C C . SER A 1 168 ? -7.588 -0.600 61.386 1.00 88.81 168 SER A C 1
ATOM 1360 O O . SER A 1 168 ? -7.192 -1.132 62.413 1.00 88.81 168 SER A O 1
ATOM 1362 N N . ALA A 1 169 ? -7.158 0.604 60.990 1.00 84.19 169 ALA A N 1
ATOM 1363 C CA . ALA A 1 169 ? -6.259 1.419 61.804 1.00 84.19 169 ALA A CA 1
ATOM 1364 C C . ALA A 1 169 ? -6.941 1.885 63.104 1.00 84.19 169 ALA A C 1
ATOM 1366 O O . ALA A 1 169 ? -6.302 1.948 64.147 1.00 84.19 169 ALA A O 1
ATOM 1367 N N . LEU A 1 170 ? -8.258 2.130 63.060 1.00 79.75 170 LEU A N 1
ATOM 1368 C CA . LEU A 1 170 ? -9.099 2.389 64.236 1.00 79.75 170 LEU A CA 1
ATOM 1369 C C . LEU A 1 170 ? -9.516 1.116 64.986 1.00 79.75 170 LEU A C 1
ATOM 1371 O O . LEU A 1 170 ? -10.292 1.197 65.936 1.00 79.75 170 LEU A O 1
ATOM 1375 N N . ARG A 1 171 ? -8.994 -0.054 64.596 1.00 72.88 171 ARG A N 1
ATOM 1376 C CA . ARG A 1 171 ? -9.137 -1.317 65.326 1.00 72.88 171 ARG A CA 1
ATOM 1377 C C . ARG A 1 171 ? -7.830 -1.662 66.070 1.00 72.88 171 ARG A C 1
ATOM 1379 O O . ARG A 1 171 ? -7.171 -2.630 65.694 1.00 72.88 171 ARG A O 1
ATOM 1386 N N . PRO A 1 172 ? -7.432 -0.912 67.117 1.00 68.25 172 PRO A N 1
ATOM 1387 C CA . PRO A 1 172 ? -6.400 -1.344 68.052 1.00 68.25 172 PRO A CA 1
ATOM 1388 C C . PRO A 1 172 ? -6.971 -2.339 69.087 1.00 68.25 172 PRO A C 1
ATOM 1390 O O . PRO A 1 172 ? -8.194 -2.469 69.219 1.00 68.25 172 PRO A O 1
ATOM 1393 N N . PRO A 1 173 ? -6.112 -3.023 69.868 1.00 67.06 173 PRO A N 1
ATOM 1394 C CA . PRO A 1 173 ? -6.519 -3.855 71.007 1.00 67.06 173 PRO A CA 1
ATOM 1395 C C . PRO A 1 173 ? -7.149 -3.064 72.171 1.00 67.06 173 PRO A C 1
ATOM 1397 O O . PRO A 1 173 ? -7.449 -3.659 73.199 1.00 67.06 173 PRO A O 1
ATOM 1400 N N . ASP A 1 174 ? -7.388 -1.757 72.019 1.00 59.59 174 ASP A N 1
ATOM 1401 C CA . ASP A 1 174 ? -7.845 -0.861 73.088 1.00 59.59 174 ASP A CA 1
ATOM 1402 C C . ASP A 1 174 ? -9.372 -0.740 73.186 1.00 59.59 174 ASP A C 1
ATOM 1404 O O . ASP A 1 174 ? -9.876 -0.181 74.154 1.00 59.59 174 ASP A O 1
ATOM 1408 N N . LEU A 1 175 ? -10.142 -1.287 72.236 1.00 68.62 175 LEU A N 1
ATOM 1409 C CA . LEU A 1 175 ? -11.603 -1.395 72.378 1.00 68.62 175 LEU A CA 1
ATOM 1410 C C . LEU A 1 175 ? -12.037 -2.100 73.680 1.00 68.62 175 LEU A C 1
ATOM 1412 O O . LEU A 1 175 ? -12.930 -1.572 74.346 1.00 68.62 175 LEU A O 1
ATOM 1416 N N . PRO A 1 176 ? -11.423 -3.223 74.111 1.00 70.56 176 PRO A N 1
ATOM 1417 C CA . PRO A 1 176 ? -11.706 -3.783 75.430 1.00 70.56 176 PRO A CA 1
ATOM 1418 C C . PRO A 1 176 ? -11.291 -2.845 76.576 1.00 70.56 176 PRO A C 1
ATOM 1420 O O . PRO A 1 176 ? -12.026 -2.750 77.558 1.00 70.56 176 PRO A O 1
ATOM 1423 N N . ALA A 1 177 ? -10.194 -2.089 76.452 1.00 71.31 177 ALA A N 1
ATOM 1424 C CA . ALA A 1 177 ? -9.772 -1.127 77.478 1.00 71.31 177 ALA A CA 1
ATOM 1425 C C . ALA A 1 177 ? -10.749 0.060 77.603 1.00 71.31 177 ALA A C 1
ATOM 1427 O O . ALA A 1 177 ? -11.129 0.440 78.710 1.00 71.31 177 ALA A O 1
ATOM 1428 N N . LEU A 1 178 ? -11.242 0.585 76.476 1.00 72.06 178 LEU A N 1
ATOM 1429 C CA . LEU A 1 178 ? -12.283 1.614 76.438 1.00 72.06 178 LEU A CA 1
ATOM 1430 C C . LEU A 1 178 ? -13.631 1.088 76.949 1.00 72.06 178 LEU A C 1
ATOM 1432 O O . LEU A 1 178 ? -14.378 1.840 77.566 1.00 72.06 178 LEU A O 1
ATOM 1436 N N . SER A 1 179 ? -13.931 -0.200 76.759 1.00 82.38 179 SER A N 1
ATOM 1437 C CA . SER A 1 179 ? -15.137 -0.819 77.327 1.00 82.38 179 SER A CA 1
ATOM 1438 C C . SER A 1 179 ? -15.065 -1.029 78.846 1.00 82.38 179 SER A C 1
ATOM 1440 O O . SER A 1 179 ? -16.103 -1.122 79.494 1.00 82.38 179 SER A O 1
ATOM 1442 N N . ALA A 1 180 ? -13.859 -1.055 79.426 1.00 82.00 180 ALA A N 1
ATOM 1443 C CA . ALA A 1 180 ? -13.644 -1.167 80.869 1.00 82.00 180 ALA A CA 1
ATOM 1444 C C . ALA A 1 180 ? -13.657 0.196 81.596 1.00 82.00 180 ALA A C 1
ATOM 1446 O O . ALA A 1 180 ? -13.879 0.244 82.807 1.00 82.00 180 ALA A O 1
ATOM 1447 N N . LEU A 1 181 ? -13.469 1.311 80.873 1.00 84.44 181 LEU A N 1
ATOM 1448 C CA . LEU A 1 181 ? -13.495 2.669 81.436 1.00 84.44 181 LEU A CA 1
ATOM 1449 C C . LEU A 1 181 ? -14.805 3.039 82.153 1.00 84.44 181 LEU A C 1
ATOM 1451 O O . LEU A 1 181 ? -14.711 3.618 83.232 1.00 84.44 181 LEU A O 1
ATOM 1455 N N . PRO A 1 182 ? -16.010 2.722 81.637 1.00 92.44 182 PRO A N 1
ATOM 1456 C CA . PRO A 1 182 ? -17.257 3.036 82.329 1.00 92.44 182 PRO A CA 1
ATOM 1457 C C . PRO A 1 182 ? -17.323 2.388 83.709 1.00 92.44 182 PRO A C 1
ATOM 1459 O O . PRO A 1 182 ? -17.658 3.067 84.669 1.00 92.44 182 PRO A O 1
ATOM 1462 N N . ALA A 1 183 ? -16.924 1.117 83.822 1.00 86.62 183 ALA A N 1
ATOM 1463 C CA . ALA A 1 183 ? -16.908 0.401 85.095 1.00 86.62 183 ALA A CA 1
ATOM 1464 C C . ALA A 1 183 ? -15.894 1.005 86.085 1.00 86.62 183 ALA A C 1
ATOM 1466 O O . ALA A 1 183 ? -16.175 1.121 87.278 1.00 86.62 183 ALA A O 1
ATOM 1467 N N . ALA A 1 184 ? -14.726 1.433 85.595 1.00 87.44 184 ALA A N 1
ATOM 1468 C CA . ALA A 1 184 ? -13.733 2.123 86.415 1.00 87.44 184 ALA A CA 1
ATOM 1469 C C . ALA A 1 184 ? -14.212 3.517 86.866 1.00 87.44 184 ALA A C 1
ATOM 1471 O O . ALA A 1 184 ? -14.001 3.900 88.015 1.00 87.44 184 ALA A O 1
ATOM 1472 N N . LEU A 1 185 ? -14.891 4.266 85.989 1.00 89.75 185 LEU A N 1
ATOM 1473 C CA . LEU A 1 185 ? -15.454 5.581 86.304 1.00 89.75 185 LEU A CA 1
ATOM 1474 C C . LEU A 1 185 ? -16.627 5.486 87.279 1.00 89.75 185 LEU A C 1
ATOM 1476 O O . LEU A 1 185 ? -16.708 6.317 88.179 1.00 89.75 185 LEU A O 1
ATOM 1480 N N . THR A 1 186 ? -17.496 4.479 87.152 1.00 92.75 186 THR A N 1
ATOM 1481 C CA . THR A 1 186 ? -18.564 4.240 88.132 1.00 92.75 186 THR A CA 1
ATOM 1482 C C . THR A 1 186 ? -17.979 3.853 89.484 1.00 92.75 186 THR A C 1
ATOM 1484 O O . THR A 1 186 ? -18.368 4.433 90.486 1.00 92.75 186 THR A O 1
ATOM 1487 N N . ALA A 1 187 ? -16.965 2.979 89.524 1.00 90.69 187 ALA A N 1
ATOM 1488 C CA . ALA A 1 187 ? -16.295 2.626 90.777 1.00 90.69 187 ALA A CA 1
ATOM 1489 C C . ALA A 1 187 ? -15.613 3.838 91.442 1.00 90.69 187 ALA A C 1
ATOM 1491 O O . ALA A 1 187 ? -15.679 4.000 92.659 1.00 90.69 187 ALA A O 1
ATOM 1492 N N . MET A 1 188 ? -14.985 4.717 90.653 1.00 90.31 188 MET A N 1
ATOM 1493 C CA . MET A 1 188 ? -14.394 5.957 91.160 1.00 90.31 188 MET A CA 1
ATOM 1494 C C . MET A 1 188 ? -15.464 6.946 91.638 1.00 90.31 188 MET A C 1
ATOM 1496 O O . MET A 1 188 ? -15.294 7.554 92.691 1.00 90.31 188 MET A O 1
ATOM 1500 N N . HIS A 1 189 ? -16.561 7.107 90.894 1.00 92.12 189 HIS A N 1
ATOM 1501 C CA . HIS A 1 189 ? -17.693 7.940 91.298 1.00 92.12 189 HIS A CA 1
ATOM 1502 C C . HIS A 1 189 ? -18.289 7.450 92.618 1.00 92.12 189 HIS A C 1
ATOM 1504 O O . HIS A 1 189 ? -18.473 8.249 93.531 1.00 92.12 189 HIS A O 1
ATOM 1510 N N . ASP A 1 190 ? -18.521 6.146 92.751 1.00 90.31 190 ASP A N 1
ATOM 1511 C CA . ASP A 1 190 ? -19.061 5.551 93.968 1.00 90.31 190 ASP A CA 1
ATOM 1512 C C . ASP A 1 190 ? -18.105 5.775 95.144 1.00 90.31 190 ASP A C 1
ATOM 1514 O O . ASP A 1 190 ? -18.535 6.238 96.198 1.00 90.31 190 ASP A O 1
ATOM 1518 N N . ALA A 1 191 ? -16.795 5.589 94.942 1.00 88.19 191 ALA A N 1
ATOM 1519 C CA . ALA A 1 191 ? -15.781 5.885 95.953 1.00 88.19 191 ALA A CA 1
ATOM 1520 C C . ALA A 1 191 ? -15.741 7.372 96.356 1.00 88.19 191 ALA A C 1
ATOM 1522 O O . ALA A 1 191 ? -15.587 7.679 97.536 1.00 88.19 191 ALA A O 1
ATOM 1523 N N . VAL A 1 192 ? -15.901 8.299 95.405 1.00 87.31 192 VAL A N 1
ATOM 1524 C CA . VAL A 1 192 ? -15.935 9.744 95.687 1.00 87.31 192 VAL A CA 1
ATOM 1525 C C . VAL A 1 192 ? -17.236 10.145 96.377 1.00 87.31 192 VAL A C 1
ATOM 1527 O O . VAL A 1 192 ? -17.216 10.949 97.302 1.00 87.31 192 VAL A O 1
ATOM 1530 N N . SER A 1 193 ? -18.363 9.571 95.967 1.00 86.38 193 SER A N 1
ATOM 1531 C CA . SER A 1 193 ? -19.665 9.822 96.587 1.00 86.38 193 SER A CA 1
ATOM 1532 C C . SER A 1 193 ? -19.787 9.203 97.986 1.00 86.38 193 SER A C 1
ATOM 1534 O O . SER A 1 193 ? -20.562 9.692 98.802 1.00 86.38 193 SER A O 1
ATOM 1536 N N . ALA A 1 194 ? -18.985 8.175 98.285 1.00 81.75 194 ALA A N 1
ATOM 1537 C CA . ALA A 1 194 ? -18.860 7.572 99.609 1.00 81.75 194 ALA A CA 1
ATOM 1538 C C . ALA A 1 194 ? -17.895 8.330 100.541 1.00 81.75 194 ALA A C 1
ATOM 1540 O O . ALA A 1 194 ? -17.803 7.988 101.723 1.00 81.75 194 ALA A O 1
ATOM 1541 N N . LEU A 1 195 ? -17.174 9.349 100.049 1.00 77.31 195 LEU A N 1
ATOM 1542 C CA . LEU A 1 195 ? -16.383 10.218 100.919 1.00 77.31 195 LEU A CA 1
ATOM 1543 C C . LEU A 1 195 ? -17.323 11.052 101.807 1.00 77.31 195 LEU A C 1
ATOM 1545 O O . LEU A 1 195 ? -18.322 11.583 101.316 1.00 77.31 195 LEU A O 1
ATOM 1549 N N . PRO A 1 196 ? -17.003 11.225 103.101 1.00 76.94 196 PRO A N 1
ATOM 1550 C CA . PRO A 1 196 ? -17.773 12.090 103.983 1.00 76.94 196 PRO A CA 1
ATOM 1551 C C . PRO A 1 196 ? -17.816 13.519 103.421 1.00 76.94 196 PRO A C 1
ATOM 1553 O O . PRO A 1 196 ? -16.774 14.003 102.949 1.00 76.94 196 PRO A O 1
ATOM 1556 N N . PRO A 1 197 ? -18.970 14.214 103.479 1.00 63.06 197 PRO A N 1
ATOM 1557 C CA . PRO A 1 197 ? -19.058 15.605 103.054 1.00 63.06 197 PRO A CA 1
ATOM 1558 C C . PRO A 1 197 ? -17.984 16.405 103.791 1.00 63.06 197 PRO A C 1
ATOM 1560 O O . PRO A 1 197 ? -17.954 16.445 105.018 1.00 63.06 197 PRO A O 1
ATOM 1563 N N . HIS A 1 198 ? -17.042 16.974 103.040 1.00 56.50 198 HIS A N 1
ATOM 1564 C CA . HIS A 1 198 ? -16.059 17.876 103.618 1.00 56.50 198 HIS A CA 1
ATOM 1565 C C . HIS A 1 198 ? -16.802 19.118 104.099 1.00 56.50 198 HIS A C 1
ATOM 1567 O O . HIS A 1 198 ? -17.390 19.835 103.287 1.00 56.50 198 HIS A O 1
ATOM 1573 N N . ASP A 1 199 ? -16.752 19.371 105.406 1.00 51.06 199 ASP A N 1
ATOM 1574 C CA . ASP A 1 199 ? -17.117 20.653 105.989 1.00 51.06 199 ASP A CA 1
ATOM 1575 C C . ASP A 1 199 ? -16.258 21.726 105.319 1.00 51.06 199 ASP A C 1
ATOM 1577 O O . ASP A 1 199 ? -15.070 21.894 105.605 1.00 51.06 199 ASP A O 1
ATOM 1581 N N . HIS A 1 200 ? -16.842 22.432 104.353 1.00 54.62 200 HIS A N 1
ATOM 1582 C CA . HIS A 1 200 ? -16.231 23.636 103.828 1.00 54.62 200 HIS A CA 1
ATOM 1583 C C . HIS A 1 200 ? -16.070 24.601 105.010 1.00 54.62 200 HIS A C 1
ATOM 1585 O O . HIS A 1 200 ? -17.082 24.941 105.631 1.00 54.62 200 HIS A O 1
ATOM 1591 N N . PRO A 1 201 ? -14.851 25.067 105.348 1.00 50.47 201 PRO A N 1
ATOM 1592 C CA . PRO A 1 201 ? -14.726 26.155 106.303 1.00 50.47 201 PRO A CA 1
ATOM 1593 C C . PRO A 1 201 ? -15.546 27.320 105.749 1.00 50.47 201 PRO A C 1
ATOM 1595 O O . PRO A 1 201 ? -15.351 27.709 104.595 1.00 50.47 201 PRO A O 1
ATOM 1598 N N . GLN A 1 202 ? -16.507 27.812 106.538 1.00 53.84 202 GLN A N 1
ATOM 1599 C CA . GLN A 1 202 ? -17.346 28.954 106.184 1.00 53.84 202 GLN A CA 1
ATOM 1600 C C . GLN A 1 202 ? -16.440 30.098 105.723 1.00 53.84 202 GLN A C 1
ATOM 1602 O O . GLN A 1 202 ? -15.746 30.727 106.520 1.00 53.84 202 GLN A O 1
ATOM 1607 N N . ILE A 1 203 ? -16.414 30.328 104.412 1.00 52.34 203 ILE A N 1
ATOM 1608 C CA . ILE A 1 203 ? -15.729 31.469 103.823 1.00 52.34 203 ILE A CA 1
ATOM 1609 C C . ILE A 1 203 ? -16.491 32.699 104.320 1.00 52.34 203 ILE A C 1
ATOM 1611 O O . ILE A 1 203 ? -17.697 32.820 104.100 1.00 52.34 203 ILE A O 1
ATOM 1615 N N . ALA A 1 204 ? -15.783 33.565 105.045 1.00 59.44 204 ALA A N 1
ATOM 1616 C CA . ALA A 1 204 ? -16.275 34.856 105.505 1.00 59.44 204 ALA A CA 1
ATOM 1617 C C . ALA A 1 204 ? -16.909 35.648 104.340 1.00 59.44 204 ALA A C 1
ATOM 1619 O O . ALA A 1 204 ? -16.486 35.478 103.192 1.00 59.44 204 ALA A O 1
ATOM 1620 N N . PRO A 1 205 ? -17.925 36.493 104.602 1.00 60.94 205 PRO A N 1
ATOM 1621 C CA . PRO A 1 205 ? -18.630 37.212 103.550 1.00 60.94 205 PRO A CA 1
ATOM 1622 C C . PRO A 1 205 ? -17.654 38.010 102.667 1.00 60.94 205 PRO A C 1
ATOM 1624 O O . PRO A 1 205 ? -16.697 38.591 103.180 1.00 60.94 205 PRO A O 1
ATOM 1627 N N . PRO A 1 206 ? -17.875 38.023 101.343 1.00 57.56 206 PRO A N 1
ATOM 1628 C CA . PRO A 1 206 ? -16.982 38.668 100.391 1.00 57.56 206 PRO A CA 1
ATOM 1629 C C . PRO A 1 206 ? -16.918 40.182 100.625 1.00 57.56 206 PRO A C 1
ATOM 1631 O O . PRO A 1 206 ? -17.953 40.838 100.743 1.00 57.56 206 PRO A O 1
ATOM 1634 N N . ASP A 1 207 ? -15.705 40.741 100.623 1.00 58.00 207 ASP A N 1
ATOM 1635 C CA . ASP A 1 207 ? -15.497 42.188 100.529 1.00 58.00 207 ASP A CA 1
ATOM 1636 C C . ASP A 1 207 ? -16.220 42.729 99.274 1.00 58.00 207 ASP A C 1
ATOM 1638 O O . ASP A 1 207 ? -15.986 42.207 98.174 1.00 58.00 207 ASP A O 1
ATOM 1642 N N . PRO A 1 208 ? -17.074 43.768 99.382 1.00 57.97 208 PRO A N 1
ATOM 1643 C CA . PRO A 1 208 ? -17.979 44.226 98.318 1.00 57.97 208 PRO A CA 1
ATOM 1644 C C . PRO A 1 208 ? -17.286 45.010 97.181 1.00 57.97 208 PRO A C 1
ATOM 1646 O O . PRO A 1 208 ? -17.753 46.064 96.755 1.00 57.97 208 PRO A O 1
ATOM 1649 N N . GLY A 1 209 ? -16.175 44.496 96.652 1.00 61.25 209 GLY A N 1
ATOM 1650 C CA . GLY A 1 209 ? -15.459 45.114 95.531 1.00 61.25 209 GLY A CA 1
ATOM 1651 C C . GLY A 1 209 ? -14.582 44.191 94.682 1.00 61.25 209 GLY A C 1
ATOM 1652 O O . GLY A 1 209 ? -14.060 44.648 93.669 1.00 61.25 209 GLY A O 1
ATOM 1653 N N . LYS A 1 210 ? -14.408 42.911 95.042 1.00 65.50 210 LYS A N 1
ATOM 1654 C CA . LYS A 1 210 ? -13.572 41.965 94.276 1.00 65.50 210 LYS A CA 1
ATOM 1655 C C . LYS A 1 210 ? -14.421 40.909 93.580 1.00 65.50 210 LYS A C 1
ATOM 1657 O O . LYS A 1 210 ? -15.423 40.449 94.128 1.00 65.50 210 LYS A O 1
ATOM 1662 N N . ARG A 1 211 ? -14.038 40.529 92.357 1.00 71.88 211 ARG A N 1
ATOM 1663 C CA . ARG A 1 211 ? -14.800 39.547 91.575 1.00 71.88 211 ARG A CA 1
ATOM 1664 C C . ARG A 1 211 ? -14.662 38.161 92.226 1.00 71.88 211 ARG A C 1
ATOM 1666 O O . ARG A 1 211 ? -13.576 37.807 92.676 1.00 71.88 211 ARG A O 1
ATOM 1673 N N . PRO A 1 212 ? -15.727 37.345 92.266 1.00 64.12 212 PRO A N 1
ATOM 1674 C CA . PRO A 1 212 ? -15.751 36.104 93.048 1.00 64.12 212 PRO A CA 1
ATOM 1675 C C . PRO A 1 212 ? -14.719 35.043 92.619 1.00 64.12 212 PRO A C 1
ATOM 1677 O O . PRO A 1 212 ? -14.364 34.187 93.423 1.00 64.12 212 PRO A O 1
ATOM 1680 N N . TRP A 1 213 ? -14.193 35.103 91.391 1.00 71.06 213 TRP A N 1
ATOM 1681 C CA . TRP A 1 213 ? -13.117 34.220 90.922 1.00 71.06 213 TRP A CA 1
ATOM 1682 C C . TRP A 1 213 ? -11.707 34.661 91.354 1.00 71.06 213 TRP A C 1
ATOM 1684 O O . TRP A 1 213 ? -10.773 33.872 91.244 1.00 71.06 213 TRP A O 1
ATOM 1694 N N . GLU A 1 214 ? -11.547 35.881 91.877 1.00 68.75 214 GLU A N 1
ATOM 1695 C CA . GLU A 1 214 ? -10.270 36.425 92.371 1.00 68.75 214 GLU A CA 1
ATOM 1696 C C . GLU A 1 214 ? -10.053 36.155 93.869 1.00 68.75 214 GLU A C 1
ATOM 1698 O O . GLU A 1 214 ? -8.929 36.242 94.358 1.00 68.75 214 GLU A O 1
ATOM 1703 N N . THR A 1 215 ? -11.114 35.837 94.619 1.00 69.44 215 THR A N 1
ATOM 1704 C CA . THR A 1 215 ? -11.070 35.721 96.089 1.00 69.44 215 THR A CA 1
ATOM 1705 C C . THR A 1 215 ? -10.990 34.284 96.595 1.00 69.44 215 THR A C 1
ATOM 1707 O O . THR A 1 215 ? -10.604 34.060 97.740 1.00 69.44 215 THR A O 1
ATOM 1710 N N . SER A 1 216 ? -11.322 33.288 95.767 1.00 72.50 216 SER A N 1
ATOM 1711 C CA . SER A 1 216 ? -11.247 31.878 96.159 1.00 72.50 216 SER A CA 1
ATOM 1712 C C . SER A 1 216 ? -11.012 30.943 94.969 1.00 72.50 216 SER A C 1
ATOM 1714 O O . SER A 1 216 ? -11.508 31.162 93.863 1.00 72.50 216 SER A O 1
ATOM 1716 N N . LYS A 1 217 ? -10.287 29.840 95.209 1.00 74.12 217 LYS A N 1
ATOM 1717 C CA . LYS A 1 217 ? -10.054 28.773 94.215 1.00 74.12 217 LYS A CA 1
ATOM 1718 C C . LYS A 1 217 ? -11.365 28.133 93.739 1.00 74.12 217 LYS A C 1
ATOM 1720 O O . LYS A 1 217 ? -11.479 27.742 92.582 1.00 74.12 217 LYS A O 1
ATOM 1725 N N . THR A 1 218 ? -12.362 28.055 94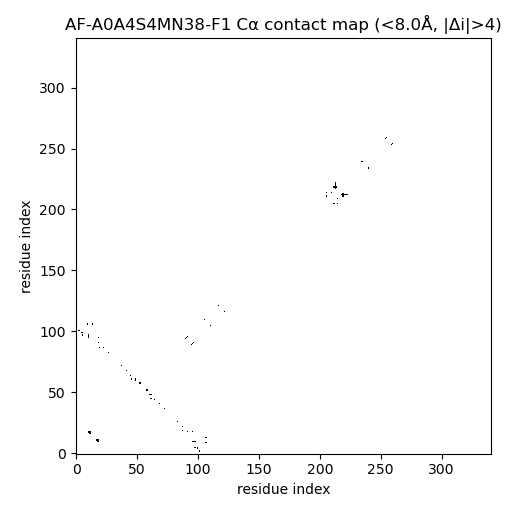.617 1.00 76.75 218 THR A N 1
ATOM 1726 C CA . THR A 1 218 ? -13.714 27.579 94.294 1.00 76.75 218 THR A CA 1
ATOM 1727 C C . THR A 1 218 ? -14.446 28.546 93.364 1.00 76.75 218 THR A C 1
ATOM 1729 O O . THR A 1 218 ? -15.095 28.103 92.421 1.00 76.75 218 THR A O 1
ATOM 1732 N N . GLY A 1 219 ? -14.271 29.857 93.548 1.00 77.25 219 GLY A N 1
ATOM 1733 C CA . GLY A 1 219 ? -14.771 30.873 92.624 1.00 77.25 219 GLY A CA 1
ATOM 1734 C C . GLY A 1 219 ? -14.174 30.756 91.220 1.00 77.25 219 GLY A C 1
ATOM 1735 O O . GLY A 1 219 ? -14.911 30.836 90.239 1.00 77.25 219 GLY A O 1
ATOM 1736 N N . TYR A 1 220 ? -12.865 30.494 91.109 1.00 78.38 220 TYR A N 1
ATOM 1737 C CA . TYR A 1 220 ? -12.219 30.247 89.813 1.00 78.38 220 TYR A CA 1
ATOM 1738 C C . TYR A 1 220 ? -12.748 28.978 89.136 1.00 78.38 220 TYR A C 1
ATOM 1740 O O . TYR A 1 220 ? -13.016 28.991 87.939 1.00 78.38 220 TYR A O 1
ATOM 1748 N N . LEU A 1 221 ? -12.943 27.894 89.894 1.00 80.50 221 LEU A N 1
ATOM 1749 C CA . LEU A 1 221 ? -13.503 26.651 89.355 1.00 80.50 221 LEU A CA 1
ATOM 1750 C C . LEU A 1 221 ? -14.941 26.832 88.858 1.00 80.50 221 LEU A C 1
ATOM 1752 O O . LEU A 1 221 ? -15.271 26.328 87.788 1.00 80.50 221 LEU A O 1
ATOM 1756 N N . ASN A 1 222 ? -15.771 27.582 89.584 1.00 81.44 222 ASN A N 1
ATOM 1757 C CA . ASN A 1 222 ? -17.130 27.893 89.140 1.00 81.44 222 ASN A CA 1
ATOM 1758 C C . ASN A 1 222 ? -17.123 28.762 87.878 1.00 81.44 222 ASN A C 1
ATOM 1760 O O . ASN A 1 222 ? -17.828 28.446 86.926 1.00 81.44 222 ASN A O 1
ATOM 1764 N N . TRP A 1 223 ? -16.264 29.783 87.819 1.00 84.94 223 TRP A N 1
ATOM 1765 C CA . TRP A 1 223 ? -16.093 30.593 86.612 1.00 84.94 223 TRP A CA 1
ATOM 1766 C C . TRP A 1 223 ? -15.603 29.761 85.418 1.00 84.94 223 TRP A C 1
ATOM 1768 O O . TRP A 1 223 ? -16.166 29.862 84.333 1.00 84.94 223 TRP A O 1
ATOM 1778 N N . ALA A 1 224 ? -14.607 28.892 85.608 1.00 78.88 224 ALA A N 1
ATOM 1779 C CA . ALA A 1 224 ? -14.080 28.037 84.547 1.00 78.88 224 ALA A CA 1
ATOM 1780 C C . ALA A 1 224 ? -15.118 27.011 84.065 1.00 78.88 224 ALA A C 1
ATOM 1782 O O . ALA A 1 224 ? -15.228 26.765 82.864 1.00 78.88 224 ALA A O 1
ATOM 1783 N N . ARG A 1 225 ? -15.912 26.443 84.985 1.00 83.75 225 ARG A N 1
ATOM 1784 C CA . ARG A 1 225 ? -17.046 25.573 84.648 1.00 83.75 225 ARG A CA 1
ATOM 1785 C C . ARG A 1 225 ? -18.073 26.328 83.815 1.00 83.75 225 ARG A C 1
ATOM 1787 O O . ARG A 1 225 ? -18.494 25.824 82.780 1.00 83.75 225 ARG A O 1
ATOM 1794 N N . ASP A 1 226 ? -18.457 27.524 84.246 1.00 82.12 226 ASP A N 1
ATOM 1795 C CA . ASP A 1 226 ? -19.454 28.326 83.543 1.00 82.12 226 ASP A CA 1
ATOM 1796 C C . ASP A 1 226 ? -18.929 28.787 82.173 1.00 82.12 226 ASP A C 1
ATOM 1798 O O . ASP A 1 226 ? -19.691 28.796 81.211 1.00 82.12 226 ASP A O 1
ATOM 1802 N N . GLN A 1 227 ? -17.621 29.029 82.032 1.00 81.12 227 GLN A N 1
ATOM 1803 C CA . GLN A 1 227 ? -16.988 29.332 80.747 1.00 81.12 227 GLN A CA 1
ATOM 1804 C C . GLN A 1 227 ? -16.912 28.117 79.810 1.00 81.12 227 GLN A C 1
ATOM 1806 O O . GLN A 1 227 ? -17.067 28.269 78.601 1.00 81.12 227 GLN A O 1
ATOM 1811 N N . LEU A 1 228 ? -16.715 26.907 80.343 1.00 79.50 228 LEU A N 1
ATOM 1812 C CA . LEU A 1 228 ? -16.755 25.661 79.569 1.00 79.50 228 LEU A CA 1
ATOM 1813 C C . LEU A 1 228 ? -18.184 25.323 79.115 1.00 79.50 228 LEU A C 1
ATOM 1815 O O . LEU A 1 228 ? -18.401 24.880 77.993 1.00 79.50 228 LEU A O 1
ATOM 1819 N N . VAL A 1 229 ? -19.176 25.544 79.980 1.00 82.00 229 VAL A N 1
ATOM 1820 C CA . VAL A 1 229 ? -20.592 25.368 79.627 1.00 82.00 229 VAL A CA 1
ATOM 1821 C C . VAL A 1 229 ? -21.029 26.433 78.620 1.00 82.00 229 VAL A C 1
ATOM 1823 O O . VAL A 1 229 ? -21.770 26.119 77.689 1.00 82.00 229 VAL A O 1
ATOM 1826 N N . ALA A 1 230 ? -20.545 27.670 78.759 1.00 75.62 230 ALA A N 1
ATOM 1827 C CA . ALA A 1 230 ? -20.766 28.729 77.780 1.00 75.62 230 ALA A CA 1
ATOM 1828 C C . ALA A 1 230 ? -20.121 28.389 76.430 1.00 75.62 230 ALA A C 1
ATOM 1830 O O . ALA A 1 230 ? -20.798 28.491 75.416 1.00 75.62 230 ALA A O 1
ATOM 1831 N N . SER A 1 231 ? -18.882 27.885 76.401 1.00 71.19 231 SER A N 1
ATOM 1832 C CA . SER A 1 231 ? -18.223 27.489 75.148 1.00 71.19 231 SER A CA 1
ATOM 1833 C C . SER A 1 231 ? -18.840 26.243 74.509 1.00 71.19 231 SER A C 1
ATOM 1835 O O . SER A 1 231 ? -18.886 26.150 73.287 1.00 71.19 231 SER A O 1
ATOM 1837 N N . ALA A 1 232 ? -19.375 25.308 75.298 1.00 71.81 232 ALA A N 1
ATOM 1838 C CA . ALA A 1 232 ? -20.140 24.175 74.782 1.00 71.81 232 ALA A CA 1
ATOM 1839 C C . ALA A 1 232 ? -21.483 24.617 74.174 1.00 71.81 232 ALA A C 1
ATOM 1841 O O . ALA A 1 232 ? -21.891 24.078 73.149 1.00 71.81 232 ALA A O 1
ATOM 1842 N N . ARG A 1 233 ? -22.141 25.625 74.765 1.00 67.56 233 ARG A N 1
ATOM 1843 C CA . ARG A 1 233 ? -23.362 26.236 74.210 1.00 67.56 233 ARG A CA 1
ATOM 1844 C C . ARG A 1 233 ? -23.080 27.107 72.982 1.00 67.56 233 ARG A C 1
ATOM 1846 O O . ARG A 1 233 ? -23.849 27.077 72.030 1.00 67.56 233 ARG A O 1
ATOM 1853 N N . GLU A 1 234 ? -21.978 27.853 72.966 1.00 58.34 234 GLU A N 1
ATOM 1854 C CA . GLU A 1 234 ? -21.555 28.658 71.809 1.00 58.34 234 GLU A CA 1
ATOM 1855 C C . GLU A 1 234 ? -21.004 27.784 70.666 1.00 58.34 234 GLU A C 1
ATOM 1857 O O . GLU A 1 234 ? -21.219 28.090 69.492 1.00 58.34 234 GLU A O 1
ATOM 1862 N N . GLY A 1 235 ? -20.382 26.644 70.986 1.00 51.06 235 GLY A N 1
ATOM 1863 C CA . GLY A 1 235 ? -19.910 25.637 70.029 1.00 51.06 235 GLY A CA 1
ATOM 1864 C C . GLY A 1 235 ? -21.022 24.896 69.277 1.00 51.06 235 GLY A C 1
ATOM 1865 O O . GLY A 1 235 ? -20.740 24.229 68.282 1.00 51.06 235 GLY A O 1
ATOM 1866 N N . GLU A 1 236 ? -22.281 25.048 69.698 1.00 46.22 236 GLU A N 1
ATOM 1867 C CA . GLU A 1 236 ? -23.461 24.545 68.986 1.00 46.22 236 GLU A CA 1
ATOM 1868 C C . GLU A 1 236 ? -23.991 25.550 67.938 1.00 46.22 236 GLU A C 1
ATOM 1870 O O . GLU A 1 236 ? -24.762 25.172 67.059 1.00 46.22 236 GLU A O 1
ATOM 1875 N N . VAL A 1 237 ? -23.536 26.815 67.954 1.00 51.31 237 VAL A N 1
ATOM 1876 C CA . VAL A 1 237 ? -24.046 27.877 67.055 1.00 51.31 237 VAL A CA 1
ATOM 1877 C C . VAL A 1 237 ? -22.975 28.494 66.141 1.00 51.31 237 VAL A C 1
ATOM 1879 O O . VAL A 1 237 ? -23.314 29.207 65.199 1.00 51.31 237 VAL A O 1
ATOM 1882 N N . GLY A 1 238 ? -21.685 28.178 66.289 1.00 49.09 238 GLY A N 1
ATOM 1883 C CA . GLY A 1 238 ? -20.667 28.794 65.433 1.00 49.09 238 GLY A CA 1
ATOM 1884 C C . GLY A 1 238 ? -19.418 27.957 65.187 1.00 49.09 238 GLY A C 1
ATOM 1885 O O . GLY A 1 238 ? -18.649 27.683 66.096 1.00 49.09 238 GLY A O 1
ATOM 1886 N N . ALA A 1 239 ? -19.158 27.677 63.909 1.00 47.19 239 ALA A N 1
ATOM 1887 C CA . ALA A 1 239 ? -17.817 27.547 63.323 1.00 47.19 239 ALA A CA 1
ATOM 1888 C C . ALA A 1 239 ? -17.100 26.181 63.230 1.00 47.19 239 ALA A C 1
ATOM 1890 O O . ALA A 1 239 ? -16.040 26.152 62.610 1.00 47.19 239 ALA A O 1
ATOM 1891 N N . SER A 1 240 ? -17.643 25.041 63.677 1.00 46.03 240 SER A N 1
ATOM 1892 C CA . SER A 1 240 ? -16.973 23.735 63.429 1.00 46.03 240 SER A CA 1
ATOM 1893 C C . SER A 1 240 ? -17.829 22.664 62.736 1.00 46.03 240 SER A C 1
ATOM 1895 O O . SER A 1 240 ? -17.296 21.879 61.952 1.00 46.03 240 SER A O 1
ATOM 1897 N N . SER A 1 241 ? -19.155 22.673 62.911 1.00 46.41 241 SER A N 1
ATOM 1898 C CA . SER A 1 241 ? -20.050 21.690 62.269 1.00 46.41 241 SER A CA 1
ATOM 1899 C C . SER A 1 241 ? -20.468 22.081 60.840 1.00 46.41 241 SER A C 1
ATOM 1901 O O . SER A 1 241 ? -20.607 21.223 59.970 1.00 46.41 241 SER A O 1
ATOM 1903 N N . ALA A 1 242 ? -20.570 23.381 60.537 1.00 49.84 242 ALA A N 1
ATOM 1904 C CA . ALA A 1 242 ? -20.983 23.857 59.212 1.00 49.84 242 ALA A CA 1
ATOM 1905 C C . ALA A 1 242 ? -19.935 23.592 58.115 1.00 49.84 242 ALA A C 1
ATOM 1907 O O . ALA A 1 242 ? -20.299 23.302 56.981 1.00 49.84 242 ALA A O 1
ATOM 1908 N N . ALA A 1 243 ? -18.638 23.628 58.443 1.00 51.91 243 ALA A N 1
ATOM 1909 C CA . ALA A 1 243 ? -17.575 23.375 57.468 1.00 51.91 243 ALA A CA 1
ATOM 1910 C C . ALA A 1 243 ? -17.469 21.886 57.098 1.00 51.91 243 ALA A C 1
ATOM 1912 O O . ALA A 1 243 ? -17.289 21.562 55.928 1.00 51.91 243 ALA A O 1
ATOM 1913 N N . VAL A 1 244 ? -17.642 20.975 58.063 1.00 51.44 244 VAL A N 1
ATOM 1914 C CA . VAL A 1 244 ? -17.644 19.524 57.802 1.00 51.44 244 VAL A CA 1
ATOM 1915 C C . VAL A 1 244 ? -18.982 19.082 57.204 1.00 51.44 244 VAL A C 1
ATOM 1917 O O . VAL A 1 244 ? -18.993 18.272 56.283 1.00 51.44 244 VAL A O 1
ATOM 1920 N N . GLY A 1 245 ? -20.098 19.675 57.637 1.00 49.16 245 GLY A N 1
ATOM 1921 C CA . GLY A 1 245 ? -21.418 19.479 57.039 1.00 49.16 245 GLY A CA 1
ATOM 1922 C C . GLY A 1 245 ? -21.488 19.942 55.581 1.00 49.16 245 GLY A C 1
ATOM 1923 O O . GLY A 1 245 ? -22.018 19.214 54.751 1.00 49.16 245 GLY A O 1
ATOM 1924 N N . ALA A 1 246 ? -20.881 21.084 55.236 1.00 55.31 246 ALA A N 1
ATOM 1925 C CA . ALA A 1 246 ? -20.802 21.573 53.857 1.00 55.31 246 ALA A CA 1
ATOM 1926 C C . ALA A 1 246 ? -19.833 20.757 52.984 1.00 55.31 246 ALA A C 1
ATOM 1928 O O . ALA A 1 246 ? -20.111 20.545 51.807 1.00 55.31 246 ALA A O 1
ATOM 1929 N N . LEU A 1 247 ? -18.730 20.241 53.541 1.00 51.69 247 LEU A N 1
ATOM 1930 C CA . LEU A 1 247 ? -17.814 19.349 52.815 1.00 51.69 247 LEU A CA 1
ATOM 1931 C C . LEU A 1 247 ? -18.407 17.952 52.594 1.00 51.69 247 LEU A C 1
ATOM 1933 O O . LEU A 1 247 ? -18.191 17.358 51.541 1.00 51.69 247 LEU A O 1
ATOM 1937 N N . VAL A 1 248 ? -19.177 17.430 53.552 1.00 51.72 248 VAL A N 1
ATOM 1938 C CA . VAL A 1 248 ? -19.885 16.149 53.411 1.00 51.72 248 VAL A CA 1
ATOM 1939 C C . VAL A 1 248 ? -21.115 16.300 52.509 1.00 51.72 248 VAL A C 1
ATOM 1941 O O . VAL A 1 248 ? -21.338 15.432 51.672 1.00 51.72 248 VAL A O 1
ATOM 1944 N N . ALA A 1 249 ? -21.857 17.409 52.586 1.00 54.28 249 ALA A N 1
ATOM 1945 C CA . ALA A 1 249 ? -22.949 17.707 51.655 1.00 54.28 249 ALA A CA 1
ATOM 1946 C C . ALA A 1 249 ? -22.428 17.942 50.226 1.00 54.28 249 ALA A C 1
ATOM 1948 O O . ALA A 1 249 ? -22.957 17.354 49.290 1.00 54.28 249 ALA A O 1
ATOM 1949 N N . GLY A 1 250 ? -21.323 18.678 50.060 1.00 50.41 250 GLY A N 1
ATOM 1950 C CA . GLY A 1 250 ? -20.650 18.850 48.768 1.00 50.41 250 GLY A CA 1
ATOM 1951 C C . GLY A 1 250 ? -20.055 17.551 48.208 1.00 50.41 250 GLY A C 1
ATOM 1952 O O . GLY A 1 250 ? -19.997 17.375 46.996 1.00 50.41 250 GLY A O 1
ATOM 1953 N N . ALA A 1 251 ? -19.671 16.595 49.060 1.00 50.62 251 ALA A N 1
ATOM 1954 C CA . ALA A 1 251 ? -19.228 15.270 48.618 1.00 50.62 251 ALA A CA 1
ATOM 1955 C C . ALA A 1 251 ? -20.386 14.353 48.176 1.00 50.62 251 ALA A C 1
ATOM 1957 O O . ALA A 1 251 ? -20.164 13.466 47.351 1.00 50.62 251 ALA A O 1
ATOM 1958 N N . TYR A 1 252 ? -21.605 14.563 48.687 1.00 47.12 252 TYR A N 1
ATOM 1959 C CA . TYR A 1 252 ? -22.810 13.888 48.189 1.00 47.12 252 TYR A CA 1
ATOM 1960 C C . TYR A 1 252 ? -23.372 14.548 46.919 1.00 47.12 252 TYR A C 1
ATOM 1962 O O . TYR A 1 252 ? -23.919 13.840 46.074 1.00 47.12 252 TYR A O 1
ATOM 1970 N N . ASP A 1 253 ? -23.172 15.856 46.740 1.00 47.31 253 ASP A N 1
ATOM 1971 C CA . ASP A 1 253 ? -23.634 16.600 45.558 1.00 47.31 253 ASP A CA 1
ATOM 1972 C C . ASP A 1 253 ? -22.786 16.313 44.304 1.00 47.31 253 ASP A C 1
ATOM 1974 O O . ASP A 1 253 ? -23.299 16.254 43.194 1.00 47.31 253 ASP A O 1
ATOM 1978 N N . VAL A 1 254 ? -21.490 16.014 44.456 1.00 47.78 254 VAL A N 1
ATOM 1979 C CA . VAL A 1 254 ? -20.596 15.704 43.315 1.00 47.78 254 VAL A CA 1
ATOM 1980 C C . VAL A 1 254 ? -20.785 14.273 42.766 1.00 47.78 254 VAL A C 1
ATOM 1982 O O . VAL A 1 254 ? -20.153 13.886 41.783 1.00 47.78 254 VAL A O 1
ATOM 1985 N N . ALA A 1 255 ? -21.678 13.467 43.346 1.00 47.47 255 ALA A N 1
ATOM 1986 C CA . ALA A 1 255 ? -21.903 12.082 42.922 1.00 47.47 255 ALA A CA 1
ATOM 1987 C C . ALA A 1 255 ? -23.384 11.711 42.757 1.00 47.47 255 ALA A C 1
ATOM 1989 O O . ALA A 1 255 ? -23.736 10.528 42.827 1.00 47.47 255 ALA A O 1
ATOM 1990 N N . SER A 1 256 ? -24.265 12.685 42.512 1.00 55.97 256 SER A N 1
ATOM 1991 C CA . SER A 1 256 ? -25.633 12.355 42.135 1.00 55.97 256 SER A CA 1
ATOM 1992 C C . SER A 1 256 ? -25.633 11.727 40.730 1.00 55.97 256 SER A C 1
ATOM 1994 O O . SER A 1 256 ? -25.079 12.251 39.760 1.00 55.97 256 SER A O 1
ATOM 1996 N N . VAL A 1 257 ? -26.265 10.558 40.605 1.00 57.09 257 VAL A N 1
ATOM 1997 C CA . VAL A 1 257 ? -26.476 9.864 39.318 1.00 57.09 257 VAL A CA 1
ATOM 1998 C C . VAL A 1 257 ? -27.226 10.764 38.321 1.00 57.09 257 VAL A C 1
ATOM 2000 O O . VAL A 1 257 ? -27.132 10.565 37.111 1.00 57.09 257 VAL A O 1
ATOM 2003 N N . LEU A 1 258 ? -27.925 11.791 38.814 1.00 59.69 258 LEU A N 1
ATOM 2004 C CA . LEU A 1 258 ? -28.619 12.794 38.014 1.00 59.69 258 LEU A CA 1
ATOM 2005 C C . LEU A 1 258 ? -27.663 13.814 37.380 1.00 59.69 258 LEU A C 1
ATOM 2007 O O . LEU A 1 258 ? -27.923 14.235 36.256 1.00 59.69 258 LEU A O 1
ATOM 2011 N N . ASP A 1 259 ? -26.540 14.146 38.019 1.00 62.16 259 ASP A N 1
ATOM 2012 C CA . ASP A 1 259 ? -25.539 15.062 37.453 1.00 62.16 259 ASP A CA 1
ATOM 2013 C C . ASP A 1 259 ? -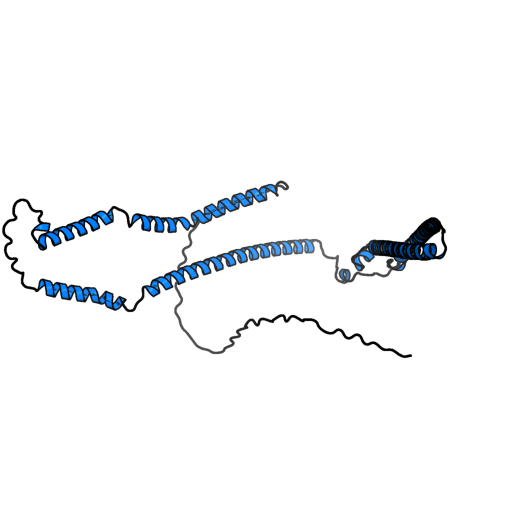24.646 14.365 36.432 1.00 62.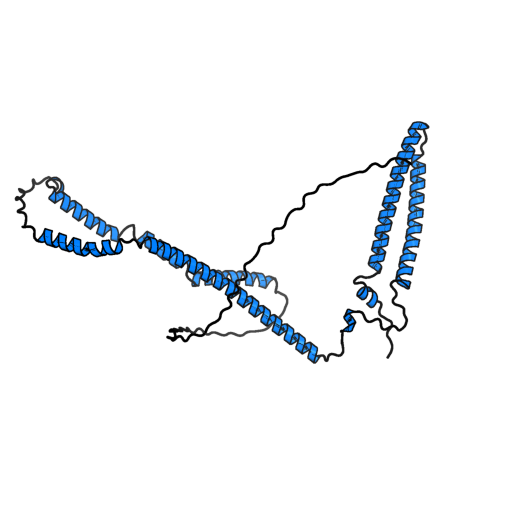16 259 ASP A C 1
ATOM 2015 O O . ASP A 1 259 ? -24.347 14.931 35.381 1.00 62.16 259 ASP A O 1
ATOM 2019 N N . VAL A 1 260 ? -24.323 13.087 36.662 1.00 64.62 260 VAL A N 1
ATOM 2020 C CA . VAL A 1 260 ? -23.693 12.242 35.635 1.00 64.62 260 VAL A CA 1
ATOM 2021 C C . VAL A 1 260 ? -24.639 12.057 34.448 1.00 64.62 260 VAL A C 1
ATOM 2023 O O . VAL A 1 260 ? -24.197 12.119 33.304 1.00 64.62 260 VAL A O 1
ATOM 2026 N N . ARG A 1 261 ? -25.946 11.896 34.692 1.00 68.62 261 ARG A N 1
ATOM 2027 C CA . ARG A 1 261 ? -26.959 11.827 33.633 1.00 68.62 261 ARG A CA 1
ATOM 2028 C C . ARG A 1 261 ? -27.083 13.146 32.868 1.00 68.62 261 ARG A C 1
ATOM 2030 O O . ARG A 1 261 ? -27.053 13.105 31.647 1.00 68.62 261 ARG A O 1
ATOM 2037 N N . LYS A 1 262 ? -27.132 14.300 33.539 1.00 71.81 262 LYS A N 1
ATOM 2038 C CA . LYS A 1 262 ? -27.144 15.624 32.886 1.00 71.81 262 LYS A CA 1
ATOM 2039 C C . LYS A 1 262 ? -25.870 15.902 32.087 1.00 71.81 262 LYS A C 1
ATOM 2041 O O . LYS A 1 262 ? -25.942 16.471 31.000 1.00 71.81 262 LYS A O 1
ATOM 2046 N N . ALA A 1 263 ? -24.707 15.504 32.603 1.00 65.12 263 ALA A N 1
ATOM 2047 C CA . ALA A 1 263 ? -23.431 15.636 31.901 1.00 65.12 263 ALA A CA 1
ATOM 2048 C C . ALA A 1 263 ? -23.333 14.693 30.689 1.00 65.12 263 ALA A C 1
ATOM 2050 O O . ALA A 1 263 ? -22.742 15.045 29.670 1.00 65.12 263 ALA A O 1
ATOM 2051 N N . LEU A 1 264 ? -23.939 13.507 30.776 1.00 71.88 264 LEU A N 1
ATOM 2052 C CA . LEU A 1 264 ? -24.020 12.574 29.657 1.00 71.88 264 LEU A CA 1
ATOM 2053 C C . LEU A 1 264 ? -25.029 13.053 28.602 1.00 71.88 264 LEU A C 1
ATOM 2055 O O . LEU A 1 264 ? -24.727 12.988 27.415 1.00 71.88 264 LEU A O 1
ATOM 2059 N N . GLU A 1 265 ? -26.175 13.594 29.028 1.00 75.12 265 GLU A N 1
ATOM 2060 C CA . GLU A 1 265 ? -27.205 14.166 28.153 1.00 75.12 265 GLU A CA 1
ATOM 2061 C C . GLU A 1 265 ? -26.661 15.377 27.369 1.00 75.12 265 GLU A C 1
ATOM 2063 O O . GLU A 1 265 ? -26.856 15.462 26.157 1.00 75.12 265 GLU A O 1
ATOM 2068 N N . SER A 1 266 ? -25.874 16.259 28.000 1.00 72.19 266 SER A N 1
ATOM 2069 C CA . SER A 1 266 ? -25.235 17.389 27.305 1.00 72.19 266 SER A CA 1
ATOM 2070 C C . SER A 1 266 ? -24.135 16.962 26.319 1.00 72.19 266 SER A C 1
ATOM 2072 O O . SER A 1 266 ? -24.003 17.557 25.242 1.00 72.19 266 SER A O 1
ATOM 2074 N N . GLN A 1 267 ? -23.388 15.891 26.617 1.00 67.12 267 GLN A N 1
ATOM 2075 C CA . GLN A 1 267 ? -22.452 15.300 25.655 1.00 67.12 267 GLN A CA 1
ATOM 2076 C C . GLN A 1 267 ? -23.164 14.626 24.480 1.00 67.12 267 GLN A C 1
ATOM 2078 O O . GLN A 1 267 ? -22.698 14.761 23.347 1.00 67.12 267 GLN A O 1
ATOM 2083 N N . THR A 1 268 ? -24.299 13.957 24.707 1.00 66.44 268 THR A N 1
ATOM 2084 C CA . THR A 1 268 ? -25.079 13.359 23.616 1.00 66.44 268 THR A CA 1
ATOM 2085 C C . THR A 1 268 ? -25.683 14.411 22.696 1.00 66.44 268 THR A C 1
ATOM 2087 O O . THR A 1 268 ? -25.588 14.237 21.487 1.00 66.44 268 THR A O 1
ATOM 2090 N N . THR A 1 269 ? -26.177 15.544 23.209 1.00 67.50 269 THR A N 1
ATOM 2091 C CA . THR A 1 269 ? -26.673 16.647 22.361 1.00 67.50 269 THR A CA 1
ATOM 2092 C C . THR A 1 269 ? -25.549 17.271 21.523 1.00 67.50 269 THR A C 1
ATOM 2094 O O . THR A 1 269 ? -25.751 17.634 20.364 1.00 67.50 269 THR A O 1
ATOM 2097 N N . THR A 1 270 ? -24.333 17.348 22.074 1.00 65.06 270 THR A N 1
ATOM 2098 C CA . THR A 1 270 ? -23.146 17.857 21.359 1.00 65.06 270 THR A CA 1
ATOM 2099 C C . THR A 1 270 ? -22.638 16.871 20.296 1.00 65.06 270 THR A C 1
ATOM 2101 O O . THR A 1 270 ? -22.143 17.284 19.251 1.00 65.06 270 THR A O 1
ATOM 2104 N N . GLN A 1 271 ? -22.775 15.560 20.519 1.00 55.78 271 GLN A N 1
ATOM 2105 C CA . GLN A 1 271 ? -22.501 14.549 19.490 1.00 55.78 271 GLN A CA 1
ATOM 2106 C C . GLN A 1 271 ? -23.600 14.479 18.423 1.00 55.78 271 GLN A C 1
ATOM 2108 O O . GLN A 1 271 ? -23.272 14.326 17.252 1.00 55.78 271 GLN A O 1
ATOM 2113 N N . GLN A 1 272 ? -24.874 14.655 18.784 1.00 54.03 272 GLN A N 1
ATOM 2114 C CA . GLN A 1 272 ? -25.983 14.699 17.824 1.00 54.03 272 GLN A CA 1
ATOM 2115 C C . GLN A 1 272 ? -25.886 15.913 16.899 1.00 54.03 272 GLN A C 1
ATOM 2117 O O . GLN A 1 272 ? -26.001 15.757 15.696 1.00 54.03 272 GLN A O 1
ATOM 2122 N N . SER A 1 273 ? -25.558 17.094 17.428 1.00 56.38 273 SER A N 1
ATOM 2123 C CA . SER A 1 273 ? -25.294 18.297 16.616 1.00 56.38 273 SER A CA 1
ATOM 2124 C C . SER A 1 273 ? -24.026 18.204 15.759 1.00 56.38 273 SER A C 1
ATOM 2126 O O . SER A 1 273 ? -23.896 18.937 14.780 1.00 56.38 273 SER A O 1
ATOM 2128 N N . ARG A 1 274 ? -23.095 17.302 16.099 1.00 50.44 274 ARG A N 1
ATOM 2129 C CA . ARG A 1 274 ? -21.918 17.010 15.272 1.00 50.44 274 ARG A CA 1
ATOM 2130 C C . ARG A 1 274 ? -22.224 15.995 14.169 1.00 50.44 274 ARG A C 1
ATOM 2132 O O . ARG A 1 274 ? -21.739 16.196 13.069 1.00 50.44 274 ARG A O 1
ATOM 2139 N N . ASN A 1 275 ? -23.057 14.988 14.433 1.00 47.88 275 ASN A N 1
ATOM 2140 C CA . ASN A 1 275 ? -23.529 14.051 13.406 1.00 47.88 275 ASN A CA 1
ATOM 2141 C C . ASN A 1 275 ? -24.553 14.694 12.456 1.00 47.88 275 ASN A C 1
ATOM 2143 O O . ASN A 1 275 ? -24.531 14.430 11.267 1.00 47.88 275 ASN A O 1
ATOM 2147 N N . GLN A 1 276 ? -25.378 15.625 12.935 1.00 44.69 276 GLN A N 1
ATOM 2148 C CA . GLN A 1 276 ? -26.394 16.300 12.119 1.00 44.69 276 GLN A CA 1
ATOM 2149 C C . GLN A 1 276 ? -25.822 17.333 11.129 1.00 44.69 276 GLN A C 1
ATOM 2151 O O . GLN A 1 276 ? -26.575 17.926 10.371 1.00 44.69 276 GLN A O 1
ATOM 2156 N N . ARG A 1 277 ? -24.500 17.561 11.123 1.00 45.91 277 ARG A N 1
ATOM 2157 C CA . ARG A 1 277 ? -23.805 18.282 10.039 1.00 45.91 277 ARG A CA 1
ATOM 2158 C C . ARG A 1 277 ? -23.283 17.364 8.935 1.00 45.91 277 ARG A C 1
ATOM 2160 O O . ARG A 1 277 ? -22.939 17.876 7.877 1.00 45.91 277 ARG A O 1
ATOM 2167 N N . ASP A 1 278 ? -23.234 16.060 9.186 1.00 46.25 278 ASP A N 1
ATOM 2168 C CA . ASP A 1 278 ? -22.722 15.066 8.242 1.00 46.25 278 ASP A CA 1
ATOM 2169 C C . ASP A 1 278 ? -23.862 14.261 7.572 1.00 46.25 278 ASP A C 1
ATOM 2171 O O . ASP A 1 278 ? -23.587 13.483 6.666 1.00 46.25 278 ASP A O 1
ATOM 2175 N N . ASP A 1 279 ? -25.128 14.493 7.962 1.00 41.88 279 ASP A N 1
ATOM 2176 C CA . ASP A 1 279 ? -26.309 13.713 7.542 1.00 41.88 279 ASP A CA 1
ATOM 2177 C C . ASP A 1 279 ? -27.364 14.524 6.737 1.00 41.88 279 ASP A C 1
ATOM 2179 O O . ASP A 1 279 ? -28.489 14.062 6.560 1.00 41.88 279 ASP A O 1
ATOM 2183 N N . ASP A 1 280 ? -27.035 15.708 6.196 1.00 42.22 280 ASP A N 1
ATOM 2184 C CA . ASP A 1 280 ? -27.933 16.496 5.310 1.00 42.22 280 ASP A CA 1
ATOM 2185 C C . ASP A 1 280 ? -28.094 15.888 3.887 1.00 42.22 280 ASP A C 1
ATOM 2187 O O . ASP A 1 280 ? -28.407 16.584 2.921 1.00 42.22 280 ASP A O 1
ATOM 2191 N N . GLU A 1 281 ? -27.914 14.572 3.740 1.00 49.31 281 GLU A N 1
ATOM 2192 C CA . GLU A 1 281 ? -28.230 13.832 2.516 1.00 49.31 281 GLU A CA 1
ATOM 2193 C C . GLU A 1 281 ? -28.632 12.380 2.841 1.00 49.31 281 GLU A C 1
ATOM 2195 O O . GLU A 1 281 ? -27.827 11.459 2.743 1.00 49.31 281 GLU A O 1
ATOM 2200 N N . MET A 1 282 ? -29.878 12.183 3.291 1.00 38.31 282 MET A N 1
ATOM 2201 C CA . MET A 1 282 ? -30.861 11.235 2.721 1.00 38.31 282 MET A CA 1
ATOM 2202 C C . MET A 1 282 ? -32.017 10.937 3.697 1.00 38.31 282 MET A C 1
ATOM 2204 O O . MET A 1 282 ? -31.831 10.325 4.745 1.00 38.31 282 MET A O 1
ATOM 2208 N N . ASP A 1 283 ? -33.203 11.379 3.272 1.00 36.47 283 ASP A N 1
ATOM 2209 C CA . ASP A 1 283 ? -34.558 10.824 3.412 1.00 36.47 283 ASP A CA 1
ATOM 2210 C C . ASP A 1 283 ? -34.924 9.876 4.577 1.00 36.47 283 ASP A C 1
ATOM 2212 O O . ASP A 1 283 ? -34.488 8.731 4.682 1.00 36.47 283 ASP A O 1
ATOM 2216 N N . ASP A 1 284 ? -35.890 10.373 5.359 1.00 36.75 284 ASP A N 1
ATOM 2217 C CA . ASP A 1 284 ? -37.185 9.766 5.696 1.00 36.75 284 ASP A CA 1
ATOM 2218 C C . ASP A 1 284 ? -37.245 8.289 6.133 1.00 36.75 284 ASP A C 1
ATOM 2220 O O . ASP A 1 284 ? -37.237 7.359 5.330 1.00 36.75 284 ASP A O 1
ATOM 2224 N N . THR A 1 285 ? -37.538 8.059 7.422 1.00 39.88 285 THR A N 1
ATOM 2225 C CA . THR A 1 285 ? -38.865 7.547 7.842 1.00 39.88 285 THR A CA 1
ATOM 2226 C C . THR A 1 285 ? -39.063 7.489 9.365 1.00 39.88 285 THR A C 1
ATOM 2228 O O . THR A 1 285 ? -38.152 7.311 10.170 1.00 39.88 285 THR A O 1
ATOM 2231 N N . GLU A 1 286 ? -40.328 7.688 9.715 1.00 34.41 286 GLU A N 1
ATOM 2232 C CA . GLU A 1 286 ? -40.995 7.928 10.992 1.00 34.41 286 GLU A CA 1
ATOM 2233 C C . GLU A 1 286 ? -40.822 6.920 12.161 1.00 34.41 286 GLU A C 1
ATOM 2235 O O . GLU A 1 286 ? -40.798 5.705 11.995 1.00 34.41 286 GLU A O 1
ATOM 2240 N N . LEU A 1 287 ? -40.823 7.499 13.378 1.00 35.41 287 LEU A N 1
ATOM 2241 C CA . LEU A 1 287 ? -41.590 7.165 14.604 1.00 35.41 287 LEU A CA 1
ATOM 2242 C C . LEU A 1 287 ? -41.843 5.687 14.995 1.00 35.41 287 LEU A C 1
ATOM 2244 O O . LEU A 1 287 ? -42.637 5.000 14.366 1.00 35.41 287 LEU A O 1
ATOM 2248 N N . ASN A 1 288 ? -41.446 5.298 16.222 1.00 31.06 288 ASN A N 1
ATOM 2249 C CA . ASN A 1 288 ? -42.417 5.266 17.333 1.00 31.06 288 ASN A CA 1
ATOM 2250 C C . ASN A 1 288 ? -41.815 5.105 18.745 1.00 31.06 288 ASN A C 1
ATOM 2252 O O . ASN A 1 288 ? -40.770 4.502 18.975 1.00 31.06 288 ASN A O 1
ATOM 2256 N N . VAL A 1 289 ? -42.568 5.671 19.683 1.00 37.41 289 VAL A N 1
ATOM 2257 C CA . VAL A 1 289 ? -42.393 5.814 21.133 1.00 37.41 289 VAL A CA 1
ATOM 2258 C C . VAL A 1 289 ? -42.582 4.486 21.880 1.00 37.41 289 VAL A C 1
ATOM 2260 O O . VAL A 1 289 ? -43.515 3.762 21.565 1.00 37.41 289 VAL A O 1
ATOM 2263 N N . PHE A 1 290 ? -41.826 4.237 22.962 1.00 27.97 290 PHE A N 1
ATOM 2264 C CA . PHE A 1 290 ? -42.370 3.538 24.141 1.00 27.97 290 PHE A CA 1
ATOM 2265 C C . PHE A 1 290 ? -41.780 4.045 25.467 1.00 27.97 290 PHE A C 1
ATOM 2267 O O . PHE A 1 290 ? -40.580 3.995 25.730 1.00 27.97 290 PHE A O 1
ATOM 2274 N N . HIS A 1 291 ? -42.699 4.528 26.301 1.00 30.98 291 HIS A N 1
ATOM 2275 C CA . HIS A 1 291 ? -42.615 4.655 27.753 1.00 30.98 291 HIS A CA 1
ATOM 2276 C C . HIS A 1 291 ? -42.573 3.260 28.405 1.00 30.98 291 HIS A C 1
ATOM 2278 O O . HIS A 1 291 ? -43.149 2.328 27.854 1.00 30.98 291 HIS A O 1
ATOM 2284 N N . VAL A 1 292 ? -41.972 3.154 29.595 1.00 32.41 292 VAL A N 1
ATOM 2285 C CA . VAL A 1 292 ? -42.475 2.459 30.806 1.00 32.41 292 VAL A CA 1
ATOM 2286 C C . VAL A 1 292 ? -41.307 2.338 31.789 1.00 32.41 292 VAL A C 1
ATOM 2288 O O . VAL A 1 292 ? -40.305 1.674 31.532 1.00 32.41 292 VAL A O 1
ATOM 2291 N N . GLY A 1 293 ? -41.448 2.999 32.937 1.00 29.56 293 GLY A N 1
ATOM 2292 C CA . GLY A 1 293 ? -40.715 2.636 34.140 1.00 29.56 293 GLY A CA 1
ATOM 2293 C C . GLY A 1 293 ? -41.395 1.456 34.825 1.00 29.56 293 GLY A C 1
ATOM 2294 O O . GLY A 1 293 ? -42.614 1.358 34.800 1.00 29.56 293 GLY A O 1
ATOM 2295 N N . HIS A 1 294 ? -40.622 0.594 35.476 1.00 30.42 294 HIS A N 1
ATOM 2296 C CA . HIS A 1 294 ? -41.073 -0.128 36.661 1.00 30.42 294 HIS A CA 1
ATOM 2297 C C . HIS A 1 294 ? -39.858 -0.640 37.436 1.00 30.42 294 HIS A C 1
ATOM 2299 O O . HIS A 1 294 ? -38.924 -1.214 36.876 1.00 30.42 294 HIS A O 1
ATOM 2305 N N . ALA A 1 295 ? -39.878 -0.382 38.739 1.00 35.06 295 ALA A N 1
ATOM 2306 C CA . ALA A 1 295 ? -38.938 -0.908 39.708 1.00 35.06 295 ALA A CA 1
ATOM 2307 C C . ALA A 1 295 ? -39.019 -2.441 39.754 1.00 35.06 295 ALA A C 1
ATOM 2309 O O . ALA A 1 295 ? -40.116 -2.999 39.808 1.00 35.06 295 ALA A O 1
ATOM 2310 N N . PHE A 1 296 ? -37.866 -3.110 39.801 1.00 26.59 296 PHE A N 1
ATOM 2311 C CA . PHE A 1 296 ? -37.784 -4.514 40.191 1.00 26.59 296 PHE A CA 1
ATOM 2312 C C . PHE A 1 296 ? -36.716 -4.671 41.273 1.00 26.59 296 PHE A C 1
ATOM 2314 O O . PHE A 1 296 ? -35.513 -4.637 41.020 1.00 26.59 296 PHE A O 1
ATOM 2321 N N . VAL A 1 297 ? -37.197 -4.787 42.508 1.00 34.22 297 VAL A N 1
ATOM 2322 C CA . VAL A 1 297 ? -36.451 -5.280 43.663 1.00 34.22 297 VAL A CA 1
ATOM 2323 C C . VAL A 1 297 ? -36.505 -6.803 43.585 1.00 34.22 297 VAL A C 1
ATOM 2325 O O . VAL A 1 297 ? -37.585 -7.378 43.674 1.00 34.22 297 VAL A O 1
ATOM 2328 N N . ALA A 1 298 ? -35.356 -7.458 43.421 1.00 30.59 298 ALA A N 1
ATOM 2329 C CA . ALA A 1 298 ? -35.236 -8.905 43.561 1.00 30.59 298 ALA A CA 1
ATOM 2330 C C . ALA A 1 298 ? -34.213 -9.220 44.655 1.00 30.59 298 ALA A C 1
ATOM 2332 O O . ALA A 1 298 ? -33.000 -9.202 44.448 1.00 30.59 298 ALA A O 1
ATOM 2333 N N . THR A 1 299 ? -34.748 -9.486 45.841 1.00 33.88 299 THR A N 1
ATOM 2334 C CA . THR A 1 299 ? -34.072 -10.124 46.966 1.00 33.88 299 THR A CA 1
ATOM 2335 C C . THR A 1 299 ? -33.878 -11.603 46.626 1.00 33.88 299 THR A C 1
ATOM 2337 O O . THR A 1 299 ? -34.863 -12.314 46.448 1.00 33.88 299 THR A O 1
ATOM 2340 N N . LEU A 1 300 ? -32.635 -12.087 46.551 1.00 32.91 300 LEU A N 1
ATOM 2341 C CA . LEU A 1 300 ? -32.338 -13.521 46.475 1.00 32.91 300 LEU A CA 1
ATOM 2342 C C . LEU A 1 300 ? -31.561 -13.951 47.721 1.00 32.91 300 LEU A C 1
ATOM 2344 O O . LEU A 1 300 ? -30.418 -13.551 47.941 1.00 32.91 300 LEU A O 1
ATOM 2348 N N . ALA A 1 301 ? -32.242 -14.749 48.540 1.00 38.31 301 ALA A N 1
ATOM 2349 C CA . ALA A 1 301 ? -31.701 -15.494 49.666 1.00 38.31 301 ALA A CA 1
ATOM 2350 C C . ALA A 1 301 ? -30.863 -16.704 49.183 1.00 38.31 301 ALA A C 1
ATOM 2352 O O . ALA A 1 301 ? -31.073 -17.186 48.067 1.00 38.31 301 ALA A O 1
ATOM 2353 N N . PRO A 1 302 ? -29.917 -17.208 49.999 1.00 45.53 302 PRO A N 1
ATOM 2354 C CA . PRO A 1 302 ? -28.980 -18.261 49.605 1.00 45.53 302 PRO A CA 1
ATOM 2355 C C . PRO A 1 302 ? -29.544 -19.683 49.813 1.00 45.53 302 PRO A C 1
ATOM 2357 O O . PRO A 1 302 ? -30.290 -19.901 50.769 1.00 45.53 302 PRO A O 1
ATOM 2360 N N . PRO A 1 303 ? -29.146 -20.684 49.001 1.00 52.34 303 PRO A N 1
ATOM 2361 C CA . PRO A 1 303 ? -29.455 -22.080 49.282 1.00 52.34 303 PRO A CA 1
ATOM 2362 C C . PRO A 1 303 ? -28.443 -22.705 50.257 1.00 52.34 303 PRO A C 1
ATOM 2364 O O . PRO A 1 303 ? -27.226 -22.651 50.071 1.00 52.34 303 PRO A O 1
ATOM 2367 N N . THR A 1 304 ? -28.982 -23.329 51.299 1.00 46.31 304 THR A N 1
ATOM 2368 C CA . THR A 1 304 ? -28.288 -24.087 52.343 1.00 46.31 304 THR A CA 1
ATOM 2369 C C . THR A 1 304 ? -28.199 -25.584 52.001 1.00 46.31 304 THR A C 1
ATOM 2371 O O . THR A 1 304 ? -29.199 -26.284 52.112 1.00 46.31 304 THR A O 1
ATOM 2374 N N . GLY A 1 305 ? -26.982 -26.054 51.685 1.00 41.03 305 GLY A N 1
ATOM 2375 C CA . GLY A 1 305 ? -26.424 -27.402 51.951 1.00 41.03 305 GLY A CA 1
ATOM 2376 C C . GLY A 1 305 ? -26.958 -28.638 51.188 1.00 41.03 305 GLY A C 1
ATOM 2377 O O . GLY A 1 305 ? -27.942 -28.535 50.463 1.00 41.03 305 GLY A O 1
ATOM 2378 N N . PRO A 1 306 ? -26.364 -29.840 51.395 1.00 48.00 306 PRO A N 1
ATOM 2379 C CA . PRO A 1 306 ? -25.018 -30.144 51.888 1.00 48.00 306 PRO A CA 1
ATOM 2380 C C . PRO A 1 306 ? -24.169 -31.003 50.919 1.00 48.00 306 PRO A C 1
ATOM 2382 O O . PRO A 1 306 ? -24.634 -31.584 49.943 1.00 48.00 306 PRO A O 1
ATOM 2385 N N . LEU A 1 307 ? -22.883 -31.053 51.261 1.00 40.16 307 LEU A N 1
ATOM 2386 C CA . LEU A 1 307 ? -21.785 -31.812 50.669 1.00 40.16 307 LEU A CA 1
ATOM 2387 C C . LEU A 1 307 ? -22.095 -33.305 50.479 1.00 40.16 307 LEU A C 1
ATOM 2389 O O . LEU A 1 307 ? -22.537 -33.965 51.418 1.00 40.16 307 LEU A O 1
ATOM 2393 N N . ASN A 1 308 ? -21.682 -33.865 49.338 1.00 37.03 308 ASN A N 1
ATOM 2394 C CA . ASN A 1 308 ? -21.045 -35.176 49.362 1.00 37.03 308 ASN A CA 1
ATOM 2395 C C . ASN A 1 308 ? -19.925 -35.286 48.319 1.00 37.03 308 ASN A C 1
ATOM 2397 O O . ASN A 1 308 ? -19.987 -34.736 47.223 1.00 37.03 308 ASN A O 1
ATOM 2401 N N . SER A 1 309 ? -18.864 -35.931 48.773 1.00 36.75 309 SER A N 1
ATOM 2402 C CA . SER A 1 309 ? -17.497 -35.986 48.275 1.00 36.75 309 SER A CA 1
ATOM 2403 C C . SER A 1 309 ? -17.294 -36.968 47.116 1.00 36.75 309 SER A C 1
ATOM 2405 O O . SER A 1 309 ? -17.940 -38.009 47.047 1.00 36.75 309 SER A O 1
ATOM 2407 N N . GLY A 1 310 ? -16.326 -36.668 46.238 1.00 32.47 310 GLY A N 1
ATOM 2408 C CA . GLY A 1 310 ? -15.907 -37.580 45.167 1.00 32.47 310 GLY A CA 1
ATOM 2409 C C . GLY A 1 310 ? -14.895 -37.001 44.170 1.00 32.47 310 GLY A C 1
ATOM 2410 O O . GLY A 1 310 ? -15.244 -36.797 43.022 1.00 32.47 310 GLY A O 1
ATOM 2411 N N . PHE A 1 311 ? -13.684 -36.710 44.659 1.00 30.97 311 PHE A N 1
ATOM 2412 C CA . PHE A 1 311 ? -12.347 -36.719 44.022 1.00 30.97 311 PHE A CA 1
ATOM 2413 C C . PHE A 1 311 ? -12.080 -36.415 42.522 1.00 30.97 311 PHE A C 1
ATOM 2415 O O . PHE A 1 311 ? -12.746 -36.892 41.617 1.00 30.97 311 PHE A O 1
ATOM 2422 N N . ALA A 1 312 ? -10.890 -35.807 42.346 1.00 32.75 312 ALA A N 1
ATOM 2423 C CA . ALA A 1 312 ? -10.044 -35.633 41.151 1.00 32.75 312 ALA A CA 1
ATOM 2424 C C . ALA A 1 312 ? -10.442 -34.454 40.235 1.00 32.75 312 ALA A C 1
ATOM 2426 O O . ALA A 1 312 ? -11.456 -34.485 39.562 1.00 32.75 312 ALA A O 1
ATOM 2427 N N . GLY A 1 313 ? -9.727 -33.328 40.170 1.00 31.05 313 GLY A N 1
ATOM 2428 C CA . GLY A 1 313 ? -8.280 -33.144 40.228 1.00 31.05 313 GLY A CA 1
ATOM 2429 C C . GLY A 1 313 ? -7.756 -32.977 38.805 1.00 31.05 313 GLY A C 1
ATOM 2430 O O . GLY A 1 313 ? -7.459 -33.979 38.181 1.00 31.05 313 GLY A O 1
ATOM 2431 N N . ILE A 1 314 ? -7.679 -31.734 38.314 1.00 33.25 314 ILE A N 1
ATOM 2432 C CA . ILE A 1 314 ? -6.700 -31.216 37.339 1.00 33.25 314 ILE A CA 1
ATOM 2433 C C . ILE A 1 314 ? -6.780 -29.683 37.431 1.00 33.25 314 ILE A C 1
ATOM 2435 O O . ILE A 1 314 ? -7.745 -29.043 37.018 1.00 33.25 314 ILE A O 1
ATOM 2439 N N . LEU A 1 315 ? -5.754 -29.120 38.059 1.00 29.78 315 LEU A N 1
ATOM 2440 C CA . LEU A 1 315 ? -5.425 -27.705 38.107 1.00 29.78 315 LEU A CA 1
ATOM 2441 C C . LEU A 1 315 ? -4.348 -27.505 37.033 1.00 29.78 315 LEU A C 1
ATOM 2443 O O . LEU A 1 315 ? -3.244 -28.017 37.195 1.00 29.78 315 LEU A O 1
ATOM 2447 N N . VAL A 1 316 ? -4.646 -26.802 35.938 1.00 33.97 316 VAL A N 1
ATOM 2448 C CA . VAL A 1 316 ? -3.607 -26.312 35.016 1.00 33.97 316 VAL A CA 1
ATOM 2449 C C . VAL A 1 316 ? -3.632 -24.794 35.043 1.00 33.97 316 VAL A C 1
ATOM 2451 O O . VAL A 1 316 ? -4.490 -24.139 34.458 1.00 33.97 316 VAL A O 1
ATOM 2454 N N . ILE A 1 317 ? -2.663 -24.265 35.781 1.00 33.19 317 ILE A N 1
ATOM 2455 C CA . ILE A 1 317 ? -2.176 -22.895 35.713 1.00 33.19 317 ILE A CA 1
ATOM 2456 C C . ILE A 1 317 ? -1.294 -22.830 34.462 1.00 33.19 317 ILE A C 1
ATOM 2458 O O . ILE A 1 317 ? -0.315 -23.569 34.379 1.00 33.19 317 ILE A O 1
ATOM 2462 N N . LEU A 1 318 ? -1.621 -21.972 33.492 1.00 30.78 318 LEU A N 1
ATOM 2463 C CA . LEU A 1 318 ? -0.677 -21.590 32.441 1.00 30.78 318 LEU A CA 1
ATOM 2464 C C . LEU A 1 318 ? -0.204 -20.162 32.690 1.00 30.78 318 LEU A C 1
ATOM 2466 O O . LEU A 1 318 ? -0.915 -19.175 32.504 1.00 30.78 318 LEU A O 1
ATOM 2470 N N . GLU A 1 319 ? 1.022 -20.135 33.188 1.00 28.38 319 GLU A N 1
ATOM 2471 C CA . GLU A 1 319 ? 1.861 -19.000 33.499 1.00 28.38 319 GLU A CA 1
ATOM 2472 C C . GLU A 1 319 ? 2.446 -18.401 32.212 1.00 28.38 319 GLU A C 1
ATOM 2474 O O . GLU A 1 319 ? 2.878 -19.095 31.290 1.00 28.38 319 GLU A O 1
ATOM 2479 N N . ILE A 1 320 ? 2.420 -17.074 32.157 1.00 34.28 320 ILE A N 1
ATOM 2480 C CA . ILE A 1 320 ? 2.887 -16.240 31.054 1.00 34.28 320 ILE A CA 1
ATOM 2481 C C . ILE A 1 320 ? 4.418 -16.178 31.115 1.00 34.28 320 ILE A C 1
ATOM 2483 O O . ILE A 1 320 ? 4.973 -15.509 31.986 1.00 34.28 320 ILE A O 1
ATOM 2487 N N . SER A 1 321 ? 5.108 -16.821 30.170 1.00 30.39 321 SER A N 1
ATOM 2488 C CA . SER A 1 321 ? 6.558 -16.665 30.000 1.00 30.39 321 SER A CA 1
ATOM 2489 C C . SER A 1 321 ? 6.876 -15.607 28.939 1.00 30.39 321 SER A C 1
ATOM 2491 O O . SER A 1 321 ? 6.518 -15.726 27.767 1.00 30.39 321 SER A O 1
ATOM 2493 N N . LYS A 1 322 ? 7.545 -14.540 29.387 1.00 34.59 322 LYS A N 1
ATOM 2494 C CA . LYS A 1 322 ? 8.112 -13.452 28.582 1.00 34.59 322 LYS A CA 1
ATOM 2495 C C . LYS A 1 322 ? 9.331 -13.952 27.799 1.00 34.59 322 LYS A C 1
ATOM 2497 O O . LYS A 1 322 ? 10.306 -14.399 28.393 1.00 34.59 322 LYS A O 1
ATOM 2502 N N . VAL A 1 323 ? 9.320 -13.767 26.481 1.00 37.69 323 VAL A N 1
ATOM 2503 C CA . VAL A 1 323 ? 10.485 -13.969 25.602 1.00 37.69 323 VAL A CA 1
ATOM 2504 C C . VAL A 1 323 ? 11.297 -12.665 25.510 1.00 37.69 323 VAL A C 1
ATOM 2506 O O . VAL A 1 323 ? 10.723 -11.630 25.163 1.00 37.69 323 VAL A O 1
ATOM 2509 N N . PRO A 1 324 ? 12.615 -12.662 25.796 1.00 40.25 324 PRO A N 1
ATOM 2510 C CA . PRO A 1 324 ? 13.460 -11.484 25.624 1.00 40.25 324 PRO A CA 1
ATOM 2511 C C . PRO A 1 324 ? 14.074 -11.418 24.216 1.00 40.25 324 PRO A C 1
ATOM 2513 O O . PRO A 1 324 ? 14.762 -12.333 23.764 1.00 40.25 324 PRO A O 1
ATOM 2516 N N . ILE A 1 325 ? 13.881 -10.280 23.549 1.00 36.56 325 ILE A N 1
ATOM 2517 C CA . ILE A 1 325 ? 14.527 -9.920 22.280 1.00 36.56 325 ILE A CA 1
ATOM 2518 C C . ILE A 1 325 ? 15.983 -9.519 22.571 1.00 36.56 325 ILE A C 1
ATOM 2520 O O . ILE A 1 325 ? 16.243 -8.479 23.179 1.00 36.56 325 ILE A O 1
ATOM 2524 N N . ARG A 1 326 ? 16.953 -10.341 22.146 1.00 37.81 326 ARG A N 1
ATOM 2525 C CA . ARG A 1 326 ? 18.389 -10.015 22.196 1.00 37.81 326 ARG A CA 1
ATOM 2526 C C . ARG A 1 326 ? 18.832 -9.307 20.912 1.00 37.81 326 ARG A C 1
ATOM 2528 O O . ARG A 1 326 ? 18.750 -9.863 19.821 1.00 37.81 326 ARG A O 1
ATOM 2535 N N . ARG A 1 327 ? 19.372 -8.096 21.094 1.00 34.38 327 ARG A N 1
ATOM 2536 C CA . ARG A 1 327 ? 20.202 -7.336 20.145 1.00 34.38 327 ARG A CA 1
ATOM 2537 C C . ARG A 1 327 ? 21.339 -8.205 19.585 1.00 34.38 327 ARG A C 1
ATOM 2539 O O . ARG A 1 327 ? 22.068 -8.814 20.365 1.00 34.38 327 ARG A O 1
ATOM 2546 N N . ARG A 1 328 ? 21.567 -8.167 18.267 1.00 39.59 328 ARG A N 1
ATOM 2547 C CA . ARG A 1 328 ? 22.869 -8.492 17.661 1.00 39.59 328 ARG A CA 1
ATOM 2548 C C . ARG A 1 328 ? 23.611 -7.190 17.366 1.00 39.59 328 ARG A C 1
ATOM 2550 O O . ARG A 1 328 ? 23.140 -6.375 16.582 1.00 39.59 328 ARG A O 1
ATOM 2557 N N . GLN A 1 329 ? 24.747 -7.007 18.033 1.00 38.88 329 GLN A N 1
ATOM 2558 C CA . GLN A 1 329 ? 25.802 -6.093 17.610 1.00 38.88 329 GLN A CA 1
ATOM 2559 C C . GLN A 1 329 ? 26.657 -6.757 16.526 1.00 38.88 329 GLN A C 1
ATOM 2561 O O . GLN A 1 329 ? 26.805 -7.979 16.491 1.00 38.88 329 GLN A O 1
ATOM 2566 N N . ALA A 1 330 ? 27.193 -5.899 15.663 1.00 40.84 330 ALA A N 1
ATOM 2567 C CA . ALA A 1 330 ? 28.196 -6.157 14.644 1.00 40.84 330 ALA A CA 1
ATOM 2568 C C . ALA A 1 330 ? 29.514 -6.710 15.208 1.00 40.84 330 ALA A C 1
ATOM 2570 O O . ALA A 1 330 ? 29.822 -6.470 16.370 1.00 40.84 330 ALA A O 1
ATOM 2571 N N . VAL A 1 331 ? 30.290 -7.377 14.343 1.00 37.34 331 VAL A N 1
ATOM 2572 C CA . VAL A 1 331 ? 31.740 -7.204 14.083 1.00 37.34 331 VAL A CA 1
ATOM 2573 C C . VAL A 1 331 ? 32.152 -8.273 13.061 1.00 37.34 331 VAL A C 1
ATOM 2575 O O . VAL A 1 331 ? 31.773 -9.432 13.208 1.00 37.34 331 VAL A O 1
ATOM 2578 N N . GLY A 1 332 ? 32.963 -7.905 12.062 1.00 35.59 332 GLY A N 1
ATOM 2579 C CA . GLY A 1 332 ? 33.769 -8.895 11.339 1.00 35.59 332 GLY A CA 1
ATOM 2580 C C . GLY A 1 332 ? 34.193 -8.527 9.923 1.00 35.59 332 GLY A C 1
ATOM 2581 O O . GLY A 1 332 ? 33.845 -9.234 8.987 1.00 35.59 332 GLY A O 1
ATOM 2582 N N . ALA A 1 333 ? 34.954 -7.445 9.763 1.00 39.84 333 ALA A N 1
ATOM 2583 C CA . ALA A 1 333 ? 35.744 -7.194 8.563 1.00 39.84 333 ALA A CA 1
ATOM 2584 C C . ALA A 1 333 ? 36.947 -8.155 8.515 1.00 39.84 333 ALA A C 1
ATOM 2586 O O . ALA A 1 333 ? 37.688 -8.250 9.491 1.00 39.84 333 ALA A O 1
ATOM 2587 N N . ALA A 1 334 ? 37.174 -8.814 7.378 1.00 41.44 334 ALA A N 1
ATOM 2588 C CA . ALA A 1 334 ? 38.458 -9.426 7.039 1.00 41.44 334 ALA A CA 1
ATOM 2589 C C . ALA A 1 334 ? 38.635 -9.421 5.513 1.00 41.44 334 ALA A C 1
ATOM 2591 O O . ALA A 1 334 ? 38.087 -10.248 4.792 1.00 41.44 334 ALA A O 1
ATOM 2592 N N . SER A 1 335 ? 39.383 -8.424 5.042 1.00 37.03 335 SER A N 1
ATOM 2593 C CA . SER A 1 335 ? 39.901 -8.310 3.681 1.00 37.03 335 SER A CA 1
ATOM 2594 C C . SER A 1 335 ? 41.179 -9.144 3.586 1.00 37.03 335 SER A C 1
ATOM 2596 O O . SER A 1 335 ? 42.164 -8.843 4.261 1.00 37.03 335 SER A O 1
ATOM 2598 N N . ALA A 1 336 ? 41.156 -10.195 2.768 1.00 50.00 336 ALA A N 1
ATOM 2599 C CA . ALA A 1 336 ? 42.338 -10.962 2.405 1.00 50.00 336 ALA A CA 1
ATOM 2600 C C . ALA A 1 336 ? 42.866 -10.453 1.057 1.00 50.00 336 ALA A C 1
ATOM 2602 O O . ALA A 1 336 ? 42.199 -10.540 0.029 1.00 50.00 336 ALA A O 1
ATOM 2603 N N . LYS A 1 337 ? 44.073 -9.884 1.101 1.00 43.97 337 LYS A N 1
ATOM 2604 C CA . LYS A 1 337 ? 44.948 -9.690 -0.054 1.00 43.97 337 LYS A CA 1
ATOM 2605 C C . LYS A 1 337 ? 45.469 -11.059 -0.476 1.00 43.97 337 LYS A C 1
ATOM 2607 O O . LYS A 1 337 ? 46.138 -11.703 0.327 1.00 43.97 337 LYS A O 1
ATOM 2612 N N . GLU A 1 338 ? 45.266 -11.433 -1.730 1.00 48.69 338 GLU A N 1
ATOM 2613 C CA . GLU A 1 338 ? 46.043 -12.491 -2.364 1.00 48.69 338 GLU A CA 1
ATOM 2614 C C . GLU A 1 338 ? 46.695 -11.934 -3.628 1.00 48.69 338 GLU A C 1
ATOM 2616 O O . GLU A 1 338 ? 46.083 -11.247 -4.445 1.00 48.69 338 GLU A O 1
ATOM 2621 N N . LYS A 1 339 ? 48.007 -12.133 -3.674 1.00 48.12 339 LYS A N 1
ATOM 2622 C CA . LYS A 1 339 ? 48.971 -11.666 -4.658 1.00 48.12 339 LYS A CA 1
ATOM 2623 C C . LYS A 1 339 ? 49.653 -12.937 -5.159 1.00 48.12 339 LYS A C 1
ATOM 2625 O O . LYS A 1 339 ? 49.976 -13.780 -4.327 1.00 48.12 339 LYS A O 1
ATOM 2630 N N . ILE A 1 340 ? 49.974 -12.957 -6.456 1.00 49.72 340 ILE A N 1
ATOM 2631 C CA . ILE A 1 340 ? 50.773 -13.947 -7.210 1.00 49.72 340 ILE A CA 1
ATOM 2632 C C . ILE A 1 340 ? 49.917 -15.011 -7.925 1.00 49.72 340 ILE A C 1
ATOM 2634 O O . ILE A 1 340 ? 49.658 -16.077 -7.381 1.00 49.72 340 ILE A O 1
ATOM 2638 N N . MET A 1 341 ? 49.556 -14.748 -9.186 1.00 45.69 341 MET A N 1
ATOM 2639 C CA . MET A 1 341 ? 50.355 -15.171 -10.347 1.00 45.69 341 MET A CA 1
ATOM 2640 C C . MET A 1 341 ? 50.089 -14.251 -11.540 1.00 45.69 341 MET A C 1
ATOM 2642 O O . MET A 1 341 ? 48.936 -13.776 -11.651 1.00 45.69 341 MET A O 1
#

InterPro domains:
  IPR008685 Centromere protein Mis12 [PF05859] (10-228)
  IPR008685 Centromere protein Mis12 [PTHR14527] (12-177)

Radius of gyration: 50.49 Å; Cα contacts (8 Å, |Δi|>4): 48; chains: 1; bounding box: 93×83×139 Å

Foldseek 3Di:
DPPPFDDLVVLCVQVVHDVVVVLVVVLVVVVVVLVVVLVVVLVVVVVVVVVVCVPPPDDPCNVVVVVVSVVVSVVVVVVSVVVSVCVSVVCVVPVSDPDRDDDPDQRPVNPPDDPPDDVVVVVVVVVVVVVVVVVVVVVVVVVVVVVVVVVVVVVVVVVVVVVVVVVVVVDDPCPVVVVCVVVVVVVVVVVVVPDDPPPDDPDPDDDVPDQQCVPDVVSVVVVVVVVVVVVVVVVVPDDDCVVVVVVVVVVVVVDDPVVVVVVVVVVVVVVVVVVVVVPPDDDDDDDDDDDDDDDDDDDDDDDDDDDDDDDDDDDDDDDDDDDDDDDDDDDDDDDDDDDDD

pLDDT: mean 71.39, std 22.5, range [26.59, 98.56]

Nearest PDB structures (foldseek):
  6dcf-assembly1_D  TM=5.437E-01  e=3.442E+00  Mycolicibacterium smegmatis MC2 155
  6c04-assembly1_D  TM=3.311E-01  e=1.389E+00  Mycobacterium tuberculosis

Secondary structure (DSSP, 8-state):
-------TTHHHHHHSS-HHHHHHHHHHHHHHHHHHHHHHHHHHHHHHHHHHHHHHS---HHHHHHHHHHHHHHHHHHHHHHHHHHHHHHHHHHTS---SSS-----GGGGG------HHHHHHHHHHHHHHHHHHHHHHHHHHHHHHHHHHHHHHHHHHHHHHHHHHHT--TTHHHHHHHHHHHHHHHHHHHTSPPP----PPPPPTTS-HHHH-HHHHHHHHHHHHHHHHHHTTTSSSHHHHHHHHHHHHHTT-HHHHHHHHHHHHHHHHHHHTTT--S-------------------PPP-----------------PPPP-PPPPP-----------